Protein 1TKE (pdb70)

Foldseek 3Di:
DEWEAEPVGDIDDDPAWDFQLRVLVVVHPVSNVFFFWKAWQRRTGGRRDTDGYYTYMYGDGLVDPQNFQQLQQVLQLLLVVQVCVVAVVKAWADWHADVFHIKTWIDDPDPDDVVNQVSSQVSSLVLLVVFAFKDKDFAFLVVQLVVCVVSVRVNSNVCSVPPNDRRHTWMWIDSPPGIDTDPGDHGGISPSHNFKGKDDKDWAARVNDPVGDITIMIIMGGGD

InterPro domains:
  IPR002314 Aminoacyl-tRNA synthetase, class II (G/ P/ S/T) [PF00587] (318-528)
  IPR002320 Threonine-tRNA ligase, class IIa [MF_00184] (66-634)
  IPR002320 Threonine-tRNA ligase, class IIa [PR01047] (329-357)
  IPR002320 Threonine-tRNA ligase, class IIa [PR01047] (362-385)
  IPR002320 Threonine-tRNA ligase, class IIa [PR01047] (464-492)
  IPR002320 Threonine-tRNA ligase, class IIa [PR01047] (507-520)
  IPR002320 Threonine-tRNA ligase, class IIa [PR01047] (534-546)
  IPR002320 Threonine-tRNA ligase, class IIa [TIGR00418] (72-631)
  IPR004095 TGS [PF02824] (4-61)
  IPR004095 TGS [PS51880] (1-61)
  IPR004154 Anticodon-binding [PF03129] (541-630)
  IPR006195 Aminoacyl-tRNA synthetase, class II [PS50862] (243-534)
  IPR012675 Beta-grasp domain superfamily [G3DSA:3.10.20.30] (1-64)
  IPR012676 TGS-like [SSF81271] (3-61)
  IPR012947 Threonyl/alanyl tRNA synthetase, SAD [PF07973] (172-219)
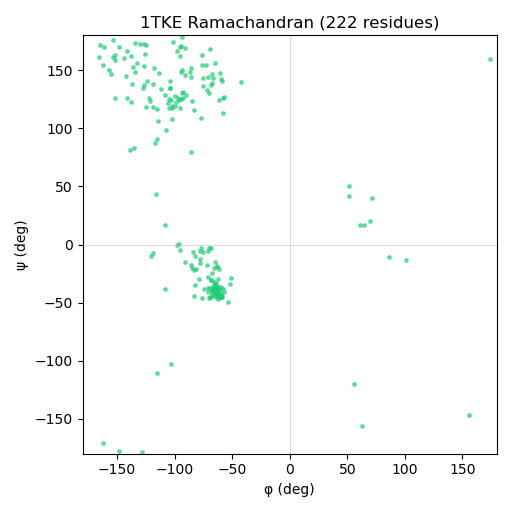  IPR012947 Threonyl/alanyl tRNA synthetase, SAD [SM00863] (170-219)
  IPR018163 Threonyl/alanyl tRNA synthetase, class II-like, putative editing domain superfamily [SSF55186] (63-241)
  IPR033728 Threonine-tRNA ligase catalytic core domain [cd00771] (242-539)
  IPR036621 Anticodon-binding domain superfamily [G3DSA:3.40.50.800] (532-642)
  IPR045864 Class II Aminoacyl-tRNA synthetase/Biotinyl protein ligase (BPL) and lipoyl protein ligase (LPL) [G3DSA:3.30.930.10] (223-531)

Secondary structure (DSSP, 8-state):
-PEEE-TTS-EEE-SS-B-HHHHHHHH-HHHHHH--EEEETTEEEETT--B-S-EEEEEE-TTSHHHHHHHHHHHHHHHHHHHHHHSTT-EE----EETTEEEEEEE-SS---HHHHHHHHHHHHHHHTT-PBPEEEE--HHHHHHHHHHTT-HHHHHHHHHHS-TT--PEEEEETTEEEEES----SBGGG---EEEEEEEEEEGGG-TTS-EEEEEEEEE--

CATH classification: 3.10.20.30 (+2 more: 3.30.980.10, 3.30.54.20)

Sequence (224 aa):
MPVITLPDGSQRHYDHAVSPMDVALDIGPGLAKACIAGRVNGELVDACDLIENDAQLSIITAKDEEGLEIIRHSCAHLLGHAIKQLWPHTKMAIGPVIDNGFYYDVDLDRTLTQEDVEALEKRMHELAEKNYDVIKKKVSWHEARETFANRGESYKVSILDENIAHDDKPGLYFHEEYVDMCRGPHVPNMRFCHHFKLMKTAGAYWRGDSNNKMLQRIYGTAWA

Solvent-accessible surface area: 10925 Å² total

B-factor: mean 12.72, std 8.71, range [2.72, 51.56]

Structure (mmCIF, N/CA/C/O backbone):
data_1TKE
#
_entry.id   1TKE
#
_cell.length_a   43.697
_cell.length_b   44.913
_cell.length_c   116.607
_cell.angle_alpha   90.00
_cell.angle_beta   90.00
_cell.angle_gamma   90.00
#
_symmetry.space_group_name_H-M   'P 21 21 21'
#
loop_
_entity.id
_entity.type
_entity.pdbx_description
1 polymer 'Threonyl-tRNA synthetase'
2 non-polymer SERINE
3 water water
#
loop_
_atom_site.group_PDB
_atom_site.id
_atom_site.type_symbol
_atom_site.label_atom_id
_atom_site.label_alt_id
_atom_site.label_comp_id
_atom_site.label_asym_id
_atom_site.label_entity_id
_atom_site.label_seq_id
_atom_site.pdbx_PDB_ins_code
_atom_site.Cartn_x
_atom_site.Cartn_y
_atom_site.Cartn_z
_atom_site.occupancy
_atom_site.B_iso_or_equiv
_atom_site.auth_seq_id
_atom_site.auth_comp_id
_atom_site.auth_asym_id
_atom_site.auth_atom_id
_atom_site.pdbx_PDB_model_num
ATOM 1 N N . MET A 1 1 ? 32.561 7.846 70.757 1.00 14.78 1 MET A N 1
ATOM 2 C CA . MET A 1 1 ? 32.148 6.835 71.777 1.00 12.69 1 MET A CA 1
ATOM 3 C C . MET A 1 1 ? 30.669 7.017 72.093 1.00 10.84 1 MET A C 1
ATOM 4 O O . MET A 1 1 ? 30.293 7.389 73.203 1.00 10.54 1 MET A O 1
ATOM 9 N N . PRO A 1 2 ? 29.803 6.718 71.116 1.00 9.74 2 PRO A N 1
ATOM 10 C CA . PRO A 1 2 ? 28.359 6.867 71.293 1.00 10.42 2 PRO A CA 1
ATOM 11 C C . PRO A 1 2 ? 27.659 5.946 72.281 1.00 9.58 2 PRO A C 1
ATOM 12 O O . PRO A 1 2 ? 27.961 4.752 72.376 1.00 9.61 2 PRO A O 1
ATOM 16 N N . VAL A 1 3 ? 26.731 6.532 73.027 1.00 8.84 3 VAL A N 1
ATOM 17 C CA . VAL A 1 3 ? 25.901 5.786 73.956 1.00 8.90 3 VAL A CA 1
ATOM 18 C C . VAL A 1 3 ? 24.573 5.648 73.216 1.00 8.50 3 VAL A C 1
ATOM 19 O O . VAL A 1 3 ? 23.928 6.648 72.885 1.00 9.32 3 VAL A O 1
ATOM 23 N N . ILE A 1 4 ? 24.190 4.406 72.937 1.00 9.05 4 ILE A N 1
ATOM 24 C CA . ILE A 1 4 ? 22.961 4.109 72.213 1.00 9.52 4 ILE A CA 1
ATOM 25 C C . ILE A 1 4 ? 21.879 3.631 73.169 1.00 9.40 4 ILE A C 1
ATOM 26 O O . ILE A 1 4 ? 22.077 2.671 73.914 1.00 9.68 4 ILE A O 1
ATOM 31 N N . THR A 1 5 ? 20.738 4.312 73.142 1.00 8.31 5 THR A N 1
ATOM 32 C CA . THR A 1 5 ? 19.616 3.963 73.998 1.00 9.13 5 THR A CA 1
ATOM 33 C C . THR A 1 5 ? 18.510 3.339 73.158 1.00 8.80 5 THR A C 1
ATOM 34 O O . THR A 1 5 ? 18.102 3.901 72.141 1.00 8.24 5 THR A O 1
ATOM 38 N N . LEU A 1 6 ? 18.035 2.176 73.589 1.00 8.11 6 LEU A N 1
ATOM 39 C CA . LEU A 1 6 ? 16.975 1.459 72.890 1.00 8.88 6 LEU A CA 1
ATOM 40 C C . LEU A 1 6 ? 15.611 1.790 73.491 1.00 9.35 6 LEU A C 1
ATOM 41 O O . LEU A 1 6 ? 15.524 2.291 74.611 1.00 9.08 6 LEU A O 1
ATOM 46 N N . PRO A 1 7 ? 14.526 1.506 72.758 1.00 10.19 7 PRO A N 1
ATOM 47 C CA . PRO A 1 7 ? 13.172 1.796 73.242 1.00 10.73 7 PRO A CA 1
ATOM 48 C C . PRO A 1 7 ? 12.831 1.254 74.624 1.00 11.74 7 PRO A C 1
ATOM 49 O O . PRO A 1 7 ? 12.087 1.892 75.374 1.00 11.78 7 PRO A O 1
ATOM 53 N N . ASP A 1 8 ? 13.377 0.090 74.964 1.00 10.96 8 ASP A N 1
ATOM 54 C CA . ASP A 1 8 ? 13.097 -0.525 76.259 1.00 12.37 8 ASP A CA 1
ATOM 55 C C . ASP A 1 8 ? 13.858 0.100 77.422 1.00 12.13 8 ASP A C 1
ATOM 56 O O . ASP A 1 8 ? 13.664 -0.294 78.574 1.00 14.15 8 ASP A O 1
ATOM 61 N N . GLY A 1 9 ? 14.719 1.069 77.128 1.00 10.95 9 GLY A N 1
ATOM 62 C CA . GLY A 1 9 ? 15.478 1.729 78.178 1.00 11.04 9 GLY A CA 1
ATOM 63 C C . GLY A 1 9 ? 16.910 1.252 78.329 1.00 11.01 9 GLY A C 1
ATOM 64 O O . GLY A 1 9 ? 17.706 1.891 79.018 1.00 11.98 9 GLY A O 1
ATOM 65 N N . SER A 1 10 ? 17.248 0.130 77.704 1.00 10.83 10 SER A N 1
ATOM 66 C CA . SER A 1 10 ? 18.607 -0.382 77.800 1.00 11.84 10 SER A CA 1
ATOM 67 C C . SER A 1 10 ? 19.557 0.572 77.085 1.00 12.50 10 SER A C 1
ATOM 68 O O . SER A 1 10 ? 19.193 1.213 76.091 1.00 11.78 10 SER A O 1
ATOM 71 N N . GLN A 1 11 ? 20.774 0.680 77.603 1.00 13.09 11 GLN A N 1
ATOM 72 C CA . GLN A 1 11 ? 21.770 1.558 77.018 1.00 13.62 11 GLN A CA 1
ATOM 73 C C . GLN A 1 11 ? 23.044 0.787 76.740 1.00 13.67 11 GLN A C 1
ATOM 74 O O . GLN A 1 11 ? 23.486 -0.020 77.558 1.00 14.63 11 GLN A O 1
ATOM 80 N N . ARG A 1 12 ? 23.625 1.036 75.572 1.00 11.11 12 ARG A N 1
ATOM 81 C CA . ARG A 1 12 ? 24.851 0.370 75.172 1.00 11.48 12 ARG A CA 1
ATOM 82 C C . ARG A 1 12 ? 25.925 1.409 74.901 1.00 10.10 12 ARG A C 1
ATOM 83 O O . ARG A 1 12 ? 25.739 2.321 74.088 1.00 9.88 12 ARG A O 1
ATOM 91 N N . HIS A 1 13 ? 27.044 1.280 75.608 1.00 11.01 13 HIS A N 1
ATOM 92 C CA . HIS A 1 13 ? 28.154 2.201 75.446 1.00 11.81 13 HIS A CA 1
ATOM 93 C C . HIS A 1 13 ? 29.169 1.623 74.476 1.00 12.35 13 HIS A C 1
ATOM 94 O O . HIS A 1 13 ? 29.662 0.509 74.661 1.00 13.77 13 HIS A O 1
ATOM 101 N N . TYR A 1 14 ? 29.466 2.380 73.429 1.00 10.77 14 TYR A N 1
ATOM 102 C CA . TYR A 1 14 ? 30.432 1.944 72.436 1.00 10.79 14 TYR A CA 1
ATOM 103 C C . TYR A 1 14 ? 31.599 2.912 72.404 1.00 12.29 14 TYR A C 1
ATOM 104 O O . TYR A 1 14 ? 31.447 4.087 72.737 1.00 12.80 14 TYR A O 1
ATOM 113 N N . ASP A 1 15 ? 32.773 2.425 72.025 1.00 13.73 15 ASP A N 1
ATOM 114 C CA . ASP A 1 15 ? 33.923 3.309 71.947 1.00 14.26 15 ASP A CA 1
ATOM 115 C C . ASP A 1 15 ? 34.299 3.553 70.494 1.00 15.38 15 ASP A C 1
ATOM 116 O O . ASP A 1 15 ? 35.390 4.021 70.184 1.00 16.64 15 ASP A O 1
ATOM 121 N N . HIS A 1 16 ? 33.358 3.240 69.608 1.00 14.33 16 HIS A N 1
ATOM 122 C CA . HIS A 1 16 ? 33.535 3.430 68.177 1.00 14.72 16 HIS A CA 1
ATOM 123 C C . HIS A 1 16 ? 32.155 3.624 67.556 1.00 12.78 16 HIS A C 1
ATOM 124 O O . HIS A 1 16 ? 31.146 3.276 68.164 1.00 12.10 16 HIS A O 1
ATOM 131 N N . ALA A 1 17 ? 32.111 4.186 66.355 1.00 13.37 17 ALA A N 1
ATOM 132 C CA . ALA A 1 17 ? 30.840 4.394 65.673 1.00 12.02 17 ALA A CA 1
ATOM 133 C C . ALA A 1 17 ? 30.247 3.031 65.336 1.00 11.97 17 ALA A C 1
ATOM 134 O O . ALA A 1 17 ? 30.969 2.093 65.001 1.00 13.42 17 ALA A O 1
ATOM 136 N N . VAL A 1 18 ? 28.927 2.922 65.438 1.00 9.94 18 VAL A N 1
ATOM 137 C CA . VAL A 1 18 ? 28.243 1.672 65.140 1.00 10.01 18 VAL A CA 1
ATOM 138 C C . VAL A 1 18 ? 26.999 1.929 64.302 1.00 8.26 18 VAL A C 1
ATOM 139 O O . VAL A 1 18 ? 26.398 3.001 64.365 1.00 9.17 18 VAL A O 1
ATOM 143 N N . SER A 1 19 ? 26.616 0.937 63.509 1.00 6.89 19 SER A N 1
ATOM 144 C CA . SER A 1 19 ? 25.430 1.061 62.668 1.00 5.73 19 SER A CA 1
ATOM 145 C C . SER A 1 19 ? 24.240 0.389 63.338 1.00 5.81 19 SER A C 1
ATOM 146 O O . SER A 1 19 ? 24.400 -0.345 64.316 1.00 5.47 19 SER A O 1
ATOM 149 N N . PRO A 1 20 ? 23.019 0.648 62.839 1.00 5.97 20 PRO A N 1
ATOM 150 C CA . PRO A 1 20 ? 21.862 -0.006 63.453 1.00 6.50 20 PRO A CA 1
ATOM 151 C C . PRO A 1 20 ? 22.041 -1.529 63.388 1.00 5.61 20 PRO A C 1
ATOM 152 O O . PRO A 1 20 ? 21.698 -2.240 64.329 1.00 6.05 20 PRO A O 1
ATOM 156 N N . MET A 1 21 ? 22.584 -2.023 62.277 1.00 5.10 21 MET A N 1
ATOM 157 C CA . MET A 1 21 ? 22.803 -3.460 62.127 1.00 5.60 21 MET A CA 1
ATOM 158 C C . MET A 1 21 ? 23.802 -3.977 63.160 1.00 6.10 21 MET A C 1
ATOM 159 O O . MET A 1 21 ? 23.625 -5.074 63.698 1.00 6.86 21 MET A O 1
ATOM 164 N N . ASP A 1 22 ? 24.858 -3.209 63.427 1.00 6.33 22 ASP A N 1
ATOM 165 C CA . ASP A 1 22 ? 25.847 -3.625 64.426 1.00 6.24 22 ASP A CA 1
ATOM 166 C C . ASP A 1 22 ? 25.169 -3.795 65.784 1.00 6.64 22 ASP A C 1
ATOM 167 O O . ASP A 1 22 ? 25.418 -4.770 66.499 1.00 6.32 22 ASP A O 1
ATOM 172 N N . VAL A 1 23 ? 24.326 -2.832 66.152 1.00 5.71 23 VAL A N 1
ATOM 173 C CA . VAL A 1 23 ? 23.643 -2.897 67.436 1.00 5.59 23 VAL A CA 1
ATOM 174 C C . VAL A 1 23 ? 22.636 -4.045 67.458 1.00 5.48 23 VAL A C 1
ATOM 175 O O . VAL A 1 23 ? 22.506 -4.741 68.467 1.00 6.13 23 VAL A O 1
ATOM 179 N N . ALA A 1 24 ? 21.928 -4.255 66.350 1.00 6.34 24 ALA A N 1
ATOM 180 C CA . ALA A 1 24 ? 20.952 -5.339 66.270 1.00 5.24 24 ALA A CA 1
ATOM 181 C C . ALA A 1 24 ? 21.647 -6.681 66.497 1.00 6.44 24 ALA A C 1
ATOM 182 O O . ALA A 1 24 ? 21.130 -7.544 67.202 1.00 6.82 24 ALA A O 1
ATOM 184 N N . LEU A 1 25 ? 22.826 -6.841 65.904 1.00 7.05 25 LEU A N 1
ATOM 185 C CA . LEU A 1 25 ? 23.605 -8.065 66.057 1.00 8.44 25 LEU A CA 1
ATOM 186 C C . LEU A 1 25 ? 24.007 -8.261 67.512 1.00 6.93 25 LEU A C 1
ATOM 187 O O . LEU A 1 25 ? 24.051 -9.388 68.005 1.00 8.17 25 LEU A O 1
ATOM 192 N N . ASP A 1 26 ? 24.296 -7.166 68.203 1.00 7.76 26 ASP A N 1
ATOM 193 C CA . ASP A 1 26 ? 24.689 -7.250 69.607 1.00 8.31 26 ASP A CA 1
ATOM 194 C C . ASP A 1 26 ? 23.524 -7.695 70.476 1.00 9.30 26 ASP A C 1
ATOM 195 O O . ASP A 1 26 ? 23.713 -8.337 71.507 1.00 11.82 26 ASP A O 1
ATOM 200 N N . ILE A 1 27 ? 22.314 -7.347 70.058 1.00 8.54 27 ILE A N 1
ATOM 201 C CA . ILE A 1 27 ? 21.122 -7.724 70.798 1.00 10.41 27 ILE A CA 1
ATOM 202 C C . ILE A 1 27 ? 20.796 -9.193 70.558 1.00 9.67 27 ILE A C 1
ATOM 203 O O . ILE A 1 27 ? 20.523 -9.933 71.503 1.00 11.30 27 ILE A O 1
ATOM 208 N N . GLY A 1 28 ? 20.839 -9.622 69.300 1.00 8.21 28 GLY A N 1
ATOM 209 C CA . GLY A 1 28 ? 20.560 -11.012 68.999 1.00 8.85 28 GLY A CA 1
ATOM 210 C C . GLY A 1 28 ? 20.511 -11.330 67.520 1.00 9.38 28 GLY A C 1
ATOM 211 O O . GLY A 1 28 ? 20.306 -10.439 66.692 1.00 8.62 28 GLY A O 1
ATOM 212 N N . PRO A 1 29 ? 20.682 -12.604 67.148 1.00 9.96 29 PRO A N 1
ATOM 213 C CA . PRO A 1 29 ? 20.654 -13.010 65.741 1.00 10.04 29 PRO A CA 1
ATOM 214 C C . PRO A 1 29 ? 19.299 -12.806 65.069 1.00 10.20 29 PRO A C 1
ATOM 215 O O . PRO A 1 29 ? 19.231 -12.465 63.886 1.00 10.70 29 PRO A O 1
ATOM 219 N N . GLY A 1 30 ? 18.227 -13.009 65.825 1.00 10.38 30 GLY A N 1
ATOM 220 C CA . GLY A 1 30 ? 16.898 -12.842 65.271 1.00 9.77 30 GLY A CA 1
ATOM 221 C C . GLY A 1 30 ? 16.613 -11.410 64.871 1.00 9.77 30 GLY A C 1
ATOM 222 O O . GLY A 1 30 ? 16.065 -11.154 63.799 1.00 11.10 30 GLY A O 1
ATOM 223 N N . LEU A 1 31 ? 16.987 -10.468 65.727 1.00 9.06 31 LEU A N 1
ATOM 224 C CA . LEU A 1 31 ? 16.742 -9.065 65.436 1.00 8.24 31 LEU A CA 1
ATOM 225 C C . LEU A 1 31 ? 17.579 -8.605 64.250 1.00 8.17 31 LEU A C 1
ATOM 226 O O . LEU A 1 31 ? 17.109 -7.838 63.413 1.00 8.56 31 LEU A O 1
ATOM 231 N N . ALA A 1 32 ? 18.816 -9.079 64.167 1.00 7.64 32 ALA A N 1
ATOM 232 C CA . ALA A 1 32 ? 19.687 -8.698 63.064 1.00 7.93 32 ALA A CA 1
ATOM 233 C C . ALA A 1 32 ? 19.125 -9.198 61.738 1.00 9.19 32 ALA A C 1
ATOM 234 O O . ALA A 1 32 ? 19.173 -8.494 60.731 1.00 9.42 32 ALA A O 1
ATOM 236 N N . LYS A 1 33 ? 18.585 -10.412 61.743 1.00 9.74 33 LYS A N 1
ATOM 237 C CA . LYS A 1 33 ? 18.019 -10.998 60.533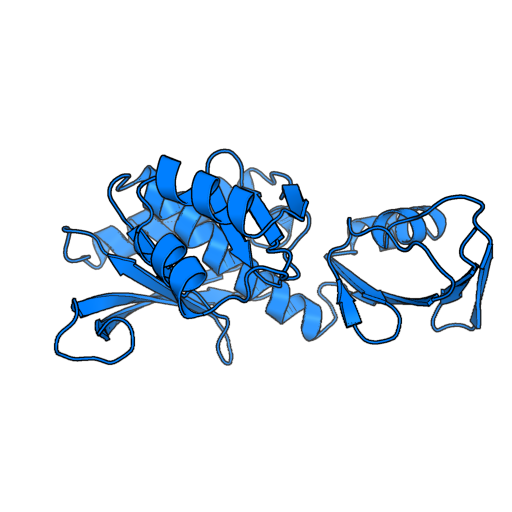 1.00 10.70 33 LYS A CA 1
ATOM 238 C C . LYS A 1 33 ? 16.752 -10.266 60.101 1.00 10.26 33 LYS A C 1
ATOM 239 O O . LYS A 1 33 ? 16.458 -10.172 58.907 1.00 11.75 33 LYS A O 1
ATOM 245 N N . ALA A 1 34 ? 16.019 -9.728 61.069 1.00 9.02 34 ALA A N 1
ATOM 246 C CA . ALA A 1 34 ? 14.779 -9.012 60.784 1.00 9.63 34 ALA A CA 1
ATOM 247 C C . ALA A 1 34 ? 15.005 -7.547 60.422 1.00 8.79 34 ALA A C 1
ATOM 248 O O . ALA A 1 34 ? 14.146 -6.912 59.813 1.00 9.55 34 ALA A O 1
ATOM 250 N N . CYS A 1 35 ? 16.163 -7.017 60.796 1.00 8.44 35 CYS A N 1
ATOM 251 C CA . CYS A 1 35 ? 16.485 -5.617 60.557 1.00 7.38 35 CYS A CA 1
ATOM 252 C C . CYS A 1 35 ? 16.523 -5.168 59.098 1.00 6.90 35 CYS A C 1
ATOM 253 O O . CYS A 1 35 ? 17.246 -5.731 58.278 1.00 8.98 35 CYS A O 1
ATOM 256 N N . ILE A 1 36 ? 15.727 -4.146 58.795 1.00 6.87 36 ILE A N 1
ATOM 257 C CA . ILE A 1 36 ? 15.675 -3.564 57.456 1.00 7.15 36 ILE A CA 1
ATOM 258 C C . ILE A 1 36 ? 16.340 -2.188 57.481 1.00 7.06 36 ILE A C 1
ATOM 259 O O . ILE A 1 36 ? 17.054 -1.816 56.552 1.00 7.33 36 ILE A O 1
ATOM 264 N N . ALA A 1 37 ? 16.123 -1.445 58.560 1.00 6.52 37 ALA A N 1
ATOM 265 C CA . ALA A 1 37 ? 16.689 -0.106 58.688 1.00 6.14 37 ALA A CA 1
ATOM 266 C C . ALA A 1 37 ? 16.657 0.312 60.147 1.00 7.12 37 ALA A C 1
ATOM 267 O O . ALA A 1 37 ? 16.376 -0.497 61.031 1.00 7.01 37 ALA A O 1
ATOM 269 N N . GLY A 1 38 ? 16.954 1.579 60.402 1.00 6.45 38 GLY A N 1
ATOM 270 C CA . GLY A 1 38 ? 16.913 2.061 61.766 1.00 6.75 38 GLY A CA 1
ATOM 271 C C . GLY A 1 38 ? 16.363 3.467 61.839 1.00 6.96 38 GLY A C 1
ATOM 272 O O . GLY A 1 38 ? 16.184 4.127 60.820 1.00 7.79 38 GLY A O 1
ATOM 273 N N . ARG A 1 39 ? 16.027 3.902 63.046 1.00 7.33 39 ARG A N 1
ATOM 274 C CA . ARG A 1 39 ? 15.583 5.271 63.254 1.00 6.97 39 ARG A CA 1
ATOM 275 C C . ARG A 1 39 ? 16.537 5.764 64.331 1.00 7.38 39 ARG A C 1
ATOM 276 O O . ARG A 1 39 ? 16.599 5.207 65.433 1.00 6.99 39 ARG A O 1
ATOM 284 N N . VAL A 1 40 ? 17.306 6.786 63.982 1.00 6.93 40 VAL A N 1
ATOM 285 C CA . VAL A 1 40 ? 18.315 7.358 64.867 1.00 7.95 40 VAL A CA 1
ATOM 286 C C . VAL A 1 40 ? 17.944 8.787 65.217 1.00 9.51 40 VAL A C 1
ATOM 287 O O . VAL A 1 40 ? 17.891 9.652 64.349 1.00 9.64 40 VAL A O 1
ATOM 291 N N . ASN A 1 41 ? 17.692 9.024 66.501 1.00 9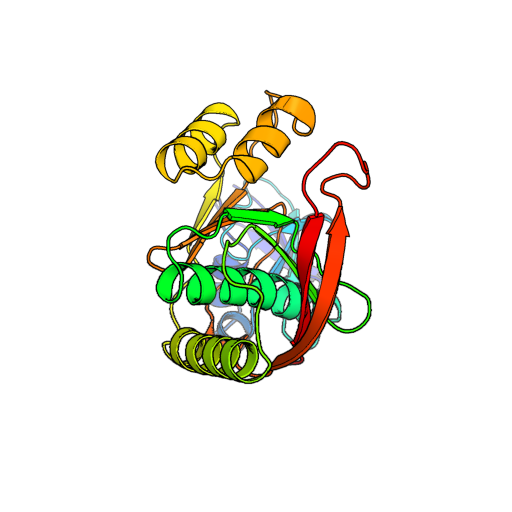.96 41 ASN A N 1
ATOM 292 C CA . ASN A 1 41 ? 17.287 10.341 66.967 1.00 10.79 41 ASN A CA 1
ATOM 293 C C . ASN A 1 41 ? 16.115 10.845 66.129 1.00 11.58 41 ASN A C 1
ATOM 294 O O . ASN A 1 41 ? 16.064 12.011 65.737 1.00 12.65 41 ASN A O 1
ATOM 299 N N . GLY A 1 42 ? 15.183 9.935 65.854 1.00 9.74 42 GLY A N 1
ATOM 300 C CA . GLY A 1 42 ? 13.987 10.265 65.097 1.00 10.08 42 GLY A CA 1
ATOM 301 C C . GLY A 1 42 ? 14.065 10.200 63.581 1.00 10.95 42 GLY A C 1
ATOM 302 O O . GLY A 1 42 ? 13.036 10.275 62.911 1.00 12.08 42 GLY A O 1
ATOM 303 N N . GLU A 1 43 ? 15.267 10.055 63.035 1.00 9.90 43 GLU A N 1
ATOM 304 C CA . GLU A 1 43 ? 15.435 10.020 61.584 1.00 10.61 43 GLU A CA 1
ATOM 305 C C . GLU A 1 43 ? 15.686 8.625 61.020 1.00 9.03 43 GLU A C 1
ATOM 306 O O . GLU A 1 43 ? 16.487 7.859 61.556 1.00 8.44 43 GLU A O 1
ATOM 312 N N . LEU A 1 44 ? 15.000 8.294 59.932 1.00 7.95 44 LEU A N 1
ATOM 313 C CA . LEU A 1 44 ? 15.187 6.995 59.308 1.00 7.71 44 LEU A CA 1
ATOM 314 C C . LEU A 1 44 ? 16.538 6.958 58.614 1.00 8.37 44 LEU A C 1
ATOM 315 O O . LEU A 1 44 ? 16.905 7.886 57.887 1.00 10.01 44 LEU A O 1
ATOM 320 N N . VAL A 1 45 ? 17.279 5.881 58.842 1.00 7.31 45 VAL A N 1
ATOM 321 C CA . VAL A 1 45 ? 18.591 5.704 58.243 1.00 7.41 45 VAL A CA 1
ATOM 322 C C . VAL A 1 45 ? 18.741 4.264 57.767 1.00 6.23 45 VAL A C 1
ATOM 323 O O . VAL A 1 45 ? 17.977 3.380 58.172 1.00 6.95 45 VAL A O 1
ATOM 327 N N . ASP A 1 46 ? 19.708 4.024 56.891 1.00 5.80 46 ASP A N 1
ATOM 328 C CA . ASP A 1 46 ? 19.940 2.664 56.439 1.00 6.16 46 ASP A CA 1
ATOM 329 C C . ASP A 1 46 ? 20.584 1.879 57.567 1.00 6.42 46 ASP A C 1
ATOM 330 O O . ASP A 1 46 ? 21.230 2.450 58.450 1.00 6.47 46 ASP A O 1
ATOM 335 N N . ALA A 1 47 ? 20.398 0.567 57.538 1.00 5.72 47 ALA A N 1
ATOM 336 C CA . ALA A 1 47 ? 20.947 -0.301 58.573 1.00 5.36 47 ALA A CA 1
ATOM 337 C C . ALA A 1 47 ? 22.465 -0.249 58.652 1.00 6.42 47 ALA A C 1
ATOM 338 O O . ALA A 1 47 ? 23.042 -0.588 59.685 1.00 6.23 47 ALA A O 1
ATOM 340 N N . CYS A 1 48 ? 23.111 0.185 57.575 1.00 6.70 48 CYS A N 1
ATOM 341 C CA . CYS A 1 48 ? 24.568 0.263 57.531 1.00 8.36 48 CYS A CA 1
ATOM 342 C C . CYS A 1 48 ? 25.125 1.640 57.879 1.00 8.05 48 CYS A C 1
ATOM 343 O O . CYS A 1 48 ? 26.340 1.807 57.960 1.00 9.43 48 CYS A O 1
ATOM 346 N N . ASP A 1 49 ? 24.251 2.621 58.084 1.00 7.55 49 ASP A N 1
ATOM 347 C CA . ASP A 1 49 ? 24.712 3.976 58.397 1.00 8.26 49 ASP A CA 1
ATOM 348 C C . ASP A 1 49 ? 25.331 4.062 59.787 1.00 8.15 49 ASP A C 1
ATOM 349 O O . ASP A 1 49 ? 24.741 3.616 60.768 1.00 10.04 49 ASP A O 1
ATOM 354 N N . LEU A 1 50 ? 26.523 4.644 59.870 1.00 9.22 50 LEU A N 1
ATOM 355 C CA . LEU A 1 50 ? 27.212 4.765 61.150 1.00 9.21 50 LEU A CA 1
ATOM 356 C C . LEU A 1 50 ? 26.635 5.840 62.062 1.00 10.39 50 LEU A C 1
ATOM 357 O O . LEU A 1 50 ? 26.303 6.946 61.621 1.00 12.55 50 LEU A O 1
ATOM 362 N N . ILE A 1 51 ? 26.506 5.488 63.338 1.00 10.45 51 ILE A N 1
ATOM 363 C CA . ILE A 1 51 ? 26.007 6.390 64.369 1.00 10.61 51 ILE A CA 1
ATOM 364 C C . ILE A 1 51 ? 27.261 6.849 65.110 1.00 10.25 51 ILE A C 1
ATOM 365 O O . ILE A 1 51 ? 27.875 6.074 65.841 1.00 11.60 51 ILE A O 1
ATOM 370 N N . GLU A 1 52 ? 27.640 8.108 64.907 1.00 13.63 52 GLU A N 1
ATOM 371 C CA . GLU A 1 52 ? 28.849 8.665 65.508 1.00 15.37 52 GLU A CA 1
ATOM 372 C C . GLU A 1 52 ? 28.712 9.142 66.950 1.00 14.43 52 GLU A C 1
ATOM 373 O O . GLU A 1 52 ? 29.654 9.025 67.733 1.00 16.69 52 GLU A O 1
ATOM 379 N N . ASN A 1 53 ? 27.546 9.680 67.297 1.00 12.70 53 ASN A N 1
ATOM 380 C CA . ASN A 1 53 ? 27.323 10.216 68.637 1.00 12.37 53 ASN A CA 1
ATOM 381 C C . ASN A 1 53 ? 26.116 9.633 69.359 1.00 10.62 53 ASN A C 1
ATOM 382 O O . ASN A 1 53 ? 25.336 8.888 68.769 1.00 10.72 53 ASN A O 1
ATOM 387 N N . ASP A 1 54 ? 25.972 9.971 70.640 1.00 10.22 54 ASP A N 1
ATOM 388 C CA . ASP A 1 54 ? 24.857 9.490 71.452 1.00 10.86 54 ASP A CA 1
ATOM 389 C C . ASP A 1 54 ? 23.569 9.541 70.649 1.00 9.75 54 ASP A C 1
ATOM 390 O O . ASP A 1 54 ? 23.324 10.504 69.920 1.00 11.47 54 ASP A O 1
ATOM 395 N N . ALA A 1 55 ? 22.734 8.517 70.790 1.00 9.48 55 ALA A N 1
ATOM 396 C CA . ALA A 1 55 ? 21.484 8.496 70.044 1.00 9.60 55 ALA A CA 1
ATOM 397 C C . ALA A 1 55 ? 20.451 7.528 70.579 1.00 9.34 55 ALA A C 1
ATOM 398 O O . ALA A 1 55 ? 20.778 6.539 71.232 1.00 9.48 55 ALA A O 1
ATOM 400 N N . GLN A 1 56 ? 19.192 7.843 70.294 1.00 10.08 56 GLN A N 1
ATOM 401 C CA . GLN A 1 56 ? 18.075 6.979 70.633 1.00 8.93 56 GLN A CA 1
ATOM 402 C C . GLN A 1 56 ? 17.949 6.180 69.341 1.00 8.66 56 GLN A C 1
ATOM 403 O O . GLN A 1 56 ? 17.852 6.764 68.259 1.00 9.75 56 GLN A O 1
ATOM 409 N N . LEU A 1 57 ? 17.970 4.857 69.446 1.00 6.85 57 LEU A N 1
ATOM 410 C CA . LEU A 1 57 ? 17.875 4.001 68.268 1.00 7.44 57 LEU A CA 1
ATOM 411 C C . LEU A 1 57 ? 16.729 3.011 68.347 1.00 7.38 57 LEU A C 1
ATOM 412 O O . LEU A 1 57 ? 16.437 2.474 69.410 1.00 9.03 57 LEU A O 1
ATOM 417 N N . SER A 1 58 ? 16.055 2.800 67.219 1.00 8.11 58 SER A N 1
ATOM 418 C CA . SER A 1 58 ? 15.023 1.774 67.150 1.00 8.28 58 SER A CA 1
ATOM 419 C C . SER A 1 58 ? 15.294 1.042 65.843 1.00 8.11 58 SER A C 1
ATOM 420 O O . SER A 1 58 ? 15.829 1.624 64.891 1.00 7.43 58 SER A O 1
ATOM 423 N N . ILE A 1 59 ? 14.980 -0.247 65.822 1.00 7.44 59 ILE A N 1
ATOM 424 C CA . ILE A 1 59 ? 15.203 -1.079 64.648 1.00 7.97 59 ILE A CA 1
ATOM 425 C C . ILE A 1 59 ? 13.921 -1.252 63.850 1.00 7.68 59 ILE A C 1
ATOM 426 O O . ILE A 1 59 ? 12.887 -1.640 64.399 1.00 9.47 59 ILE A O 1
ATOM 431 N N . ILE A 1 60 ? 13.993 -0.958 62.553 1.00 7.06 60 ILE A N 1
ATOM 432 C CA . ILE A 1 60 ? 12.846 -1.082 61.657 1.00 7.18 60 ILE A CA 1
ATOM 433 C C . ILE A 1 60 ? 12.861 -2.467 61.003 1.00 6.94 60 ILE A C 1
ATOM 434 O O . ILE A 1 60 ? 13.894 -2.904 60.499 1.00 6.90 60 ILE A O 1
ATOM 439 N N . THR A 1 61 ? 11.725 -3.155 61.032 1.00 7.25 61 THR A N 1
ATOM 440 C CA . THR A 1 61 ? 11.618 -4.484 60.426 1.00 7.69 61 THR A CA 1
ATOM 441 C C . THR A 1 61 ? 10.414 -4.507 59.492 1.00 8.38 61 THR A C 1
ATOM 442 O O . THR A 1 61 ? 9.732 -3.502 59.333 1.00 8.48 61 THR A O 1
ATOM 446 N N . ALA A 1 62 ? 10.151 -5.655 58.878 1.00 8.74 62 ALA A N 1
ATOM 447 C CA . ALA A 1 62 ? 9.018 -5.783 57.969 1.00 11.67 62 ALA A CA 1
ATOM 448 C C . ALA A 1 62 ? 7.680 -5.603 58.688 1.00 13.23 62 ALA A C 1
ATOM 449 O O . ALA A 1 62 ? 6.651 -5.403 58.044 1.00 15.76 62 ALA A O 1
ATOM 451 N N . LYS A 1 63 ? 7.696 -5.673 60.017 1.00 14.85 63 LYS A N 1
ATOM 452 C CA . LYS A 1 63 ? 6.478 -5.512 60.811 1.00 16.58 63 LYS A CA 1
ATOM 453 C C . LYS A 1 63 ? 6.091 -4.039 60.934 1.00 16.09 63 LYS A C 1
ATOM 454 O O . LYS A 1 63 ? 4.967 -3.713 61.316 1.00 17.04 63 LYS A O 1
ATOM 460 N N . ASP A 1 64 ? 7.033 -3.157 60.617 1.00 14.06 64 ASP A N 1
ATOM 461 C CA . ASP A 1 64 ? 6.811 -1.718 60.697 1.00 13.50 64 ASP A CA 1
ATOM 462 C C . ASP A 1 64 ? 6.285 -1.131 59.390 1.00 13.31 64 ASP A C 1
ATOM 463 O O . ASP A 1 64 ? 6.642 -1.592 58.305 1.00 12.61 64 ASP A O 1
ATOM 468 N N . GLU A 1 65 ? 5.439 -0.111 59.495 1.00 12.66 65 GLU A N 1
ATOM 469 C CA . GLU A 1 65 ? 4.899 0.552 58.315 1.00 13.10 65 GLU A CA 1
ATOM 470 C C . GLU A 1 65 ? 6.069 1.114 57.512 1.00 10.67 65 GLU A C 1
ATOM 471 O O . GLU A 1 65 ? 6.054 1.107 56.280 1.00 9.76 65 GLU A O 1
ATOM 477 N N . GLU A 1 66 ? 7.090 1.593 58.216 1.00 9.50 66 GLU A N 1
ATOM 478 C CA . GLU A 1 66 ? 8.265 2.145 57.552 1.00 9.36 66 GLU A CA 1
ATOM 479 C C . GLU A 1 66 ? 8.996 1.064 56.769 1.00 9.20 66 GLU A C 1
ATOM 480 O O . GLU A 1 66 ? 9.582 1.339 55.719 1.00 8.88 66 GLU A O 1
ATOM 486 N N . GLY A 1 67 ? 8.972 -0.161 57.290 1.00 7.90 67 GLY A N 1
ATOM 487 C CA . GLY A 1 67 ? 9.630 -1.267 56.617 1.00 7.18 67 GLY A CA 1
ATOM 488 C C . GLY A 1 67 ? 8.948 -1.585 55.300 1.00 7.60 67 GLY A C 1
ATOM 489 O O . GLY A 1 67 ? 9.611 -1.879 54.302 1.00 7.54 67 GLY A O 1
ATOM 490 N N . LEU A 1 68 ? 7.621 -1.520 55.291 1.00 8.09 68 LEU A N 1
ATOM 491 C CA . LEU A 1 68 ? 6.863 -1.799 54.078 1.00 7.83 68 LEU A CA 1
ATOM 492 C C . LEU A 1 68 ? 7.180 -0.752 53.018 1.00 7.89 68 LEU A C 1
ATOM 493 O O . LEU A 1 68 ? 7.339 -1.079 51.839 1.00 7.42 68 LEU A O 1
ATOM 498 N N . GLU A 1 69 ? 7.288 0.506 53.434 1.00 7.43 69 GLU A N 1
ATOM 499 C CA . GLU A 1 69 ? 7.607 1.572 52.489 1.00 7.11 69 GLU A CA 1
ATOM 500 C C . GLU A 1 69 ? 8.996 1.373 51.891 1.00 5.80 69 GLU A C 1
ATOM 501 O O . GLU A 1 69 ? 9.203 1.573 50.695 1.00 6.26 69 GLU A O 1
ATOM 507 N N . ILE A 1 70 ? 9.950 0.987 52.733 1.00 5.59 70 ILE A N 1
ATOM 508 C CA . ILE A 1 70 ? 11.315 0.743 52.287 1.00 4.95 70 ILE A CA 1
ATOM 509 C C . ILE A 1 70 ? 11.364 -0.428 51.296 1.00 5.00 70 ILE A C 1
ATOM 510 O O . ILE A 1 70 ? 12.071 -0.363 50.292 1.00 5.24 70 ILE A O 1
ATOM 515 N N . ILE A 1 71 ? 10.613 -1.490 51.569 1.00 5.30 71 ILE A N 1
ATOM 516 C CA . ILE A 1 71 ? 10.560 -2.636 50.660 1.00 4.91 71 ILE A CA 1
ATOM 517 C C . ILE A 1 71 ? 10.022 -2.175 49.299 1.00 5.70 71 ILE A C 1
ATOM 518 O O . ILE A 1 71 ? 10.565 -2.529 48.248 1.00 5.11 71 ILE A O 1
ATOM 523 N N . ARG A 1 72 ? 8.961 -1.373 49.312 1.00 5.75 72 ARG A N 1
ATOM 524 C CA . ARG A 1 72 ? 8.393 -0.868 48.069 1.00 6.08 72 ARG A CA 1
ATOM 525 C C . ARG A 1 72 ? 9.397 -0.001 47.318 1.00 5.90 72 ARG A C 1
ATOM 526 O O . ARG A 1 72 ? 9.530 -0.096 46.098 1.00 6.19 72 ARG A O 1
ATOM 534 N N . HIS A 1 73 ? 10.122 0.838 48.050 1.00 6.03 73 HIS A N 1
ATOM 535 C CA . HIS A 1 73 ? 11.104 1.700 47.416 1.00 4.95 73 HIS A CA 1
ATOM 536 C C . HIS A 1 73 ? 12.223 0.879 46.776 1.00 5.57 73 HIS A C 1
ATOM 537 O O . HIS A 1 73 ? 12.669 1.181 45.662 1.00 5.36 73 HIS A O 1
ATOM 544 N N . SER A 1 74 ? 12.686 -0.158 47.468 1.00 5.68 74 SER A N 1
ATOM 545 C CA . SER A 1 74 ? 13.742 -0.984 46.906 1.00 4.75 74 SER A CA 1
ATOM 546 C C . SER A 1 74 ? 13.253 -1.767 45.694 1.00 4.83 74 SER A C 1
ATOM 547 O O . SER A 1 74 ? 14.050 -2.141 44.837 1.00 4.72 74 SER A O 1
ATOM 550 N N . CYS A 1 75 ? 11.945 -2.008 45.615 1.00 5.27 75 CYS A N 1
ATOM 551 C CA . CYS A 1 75 ? 11.401 -2.697 44.450 1.00 5.61 75 CYS A CA 1
ATOM 552 C C . CYS A 1 75 ? 11.473 -1.758 43.244 1.00 4.80 75 CYS A C 1
ATOM 553 O O . CYS A 1 75 ? 11.564 -2.219 42.105 1.00 4.72 75 CYS A O 1
ATOM 556 N N . ALA A 1 76 ? 11.430 -0.444 43.477 1.00 4.61 76 ALA A N 1
ATOM 557 C CA . ALA A 1 76 ? 11.579 0.501 42.371 1.00 4.13 76 ALA A CA 1
ATOM 558 C C . ALA A 1 76 ? 13.025 0.373 41.873 1.00 2.72 76 ALA A C 1
ATOM 559 O O . ALA A 1 76 ? 13.274 0.345 40.665 1.00 3.74 76 ALA A O 1
ATOM 561 N N . HIS A 1 77 ? 13.983 0.273 42.797 1.00 3.49 77 HIS A N 1
ATOM 562 C CA . HIS A 1 77 ? 15.378 0.099 42.396 1.00 4.01 77 HIS A CA 1
ATOM 563 C C . HIS A 1 77 ? 15.528 -1.222 41.643 1.00 3.55 77 HIS A C 1
ATOM 564 O O . HIS A 1 77 ? 16.268 -1.301 40.662 1.00 4.46 77 HIS A O 1
ATOM 571 N N . LEU A 1 78 ? 14.818 -2.255 42.093 1.00 4.47 78 LEU A N 1
ATOM 572 C CA . LEU A 1 78 ? 14.867 -3.557 41.434 1.00 3.54 78 LEU A CA 1
ATOM 573 C C . LEU A 1 78 ? 14.375 -3.438 39.994 1.00 4.20 78 LEU A C 1
ATOM 574 O O . LEU A 1 78 ? 14.911 -4.083 39.093 1.00 4.19 78 LEU A O 1
ATOM 579 N N . LEU A 1 79 ? 13.348 -2.618 39.777 1.00 4.07 79 LEU A N 1
ATOM 580 C CA . LEU A 1 79 ? 12.828 -2.413 38.427 1.00 3.05 79 LEU A CA 1
ATOM 581 C C . LEU A 1 79 ? 13.941 -1.816 37.562 1.00 3.31 79 LEU A C 1
ATOM 582 O O . LEU A 1 79 ? 14.131 -2.222 36.415 1.00 4.46 79 LEU A O 1
ATOM 587 N N . GLY A 1 80 ? 14.678 -0.855 38.118 1.00 3.41 80 GLY A N 1
ATOM 588 C CA . GLY A 1 80 ? 15.772 -0.252 37.379 1.00 3.40 80 GLY A CA 1
ATOM 589 C C . GLY A 1 80 ? 16.844 -1.272 37.046 1.00 3.09 80 GLY A C 1
ATOM 590 O O . GLY A 1 80 ? 17.321 -1.342 35.916 1.00 4.57 80 GLY A O 1
ATOM 591 N N . HIS A 1 81 ? 17.220 -2.061 38.044 1.00 3.10 81 HIS A N 1
ATOM 592 C CA . HIS A 1 81 ? 18.236 -3.101 37.888 1.00 3.98 81 HIS A CA 1
ATOM 593 C C . HIS A 1 81 ? 17.845 -4.008 36.714 1.00 3.59 81 HIS A C 1
ATOM 594 O O . HIS A 1 81 ? 18.648 -4.265 35.812 1.00 5.10 81 HIS A O 1
ATOM 601 N N . ALA A 1 82 ? 16.598 -4.467 36.709 1.00 3.70 82 ALA A N 1
ATOM 602 C CA . ALA A 1 82 ? 16.115 -5.341 35.650 1.00 3.54 82 ALA A CA 1
ATOM 603 C C . ALA A 1 82 ? 15.955 -4.668 34.294 1.00 4.26 82 ALA A C 1
ATOM 604 O O . ALA A 1 82 ? 16.365 -5.220 33.272 1.00 4.50 82 ALA A O 1
ATOM 606 N N . ILE A 1 83 ? 15.355 -3.481 34.261 1.00 3.68 83 ILE A N 1
ATOM 607 C CA . ILE A 1 83 ? 15.138 -2.832 32.976 1.00 4.26 83 ILE A CA 1
ATOM 608 C C . ILE A 1 83 ? 16.447 -2.447 32.293 1.00 4.54 83 ILE A C 1
ATOM 609 O O . ILE A 1 83 ? 16.531 -2.483 31.066 1.00 4.66 83 ILE A O 1
ATOM 614 N N . LYS A 1 84 ? 17.475 -2.116 33.073 1.00 4.39 84 LYS A N 1
ATOM 615 C CA . LYS A 1 84 ? 18.769 -1.759 32.498 1.00 5.06 84 LYS A CA 1
ATOM 616 C C . LYS A 1 84 ? 19.472 -2.993 31.926 1.00 5.13 84 LYS A C 1
ATOM 617 O O . LYS A 1 84 ? 20.405 -2.860 31.128 1.00 6.18 84 LYS A O 1
ATOM 623 N N . GLN A 1 85 ? 19.042 -4.188 32.330 1.00 5.13 85 GLN A N 1
ATOM 624 C CA . GLN A 1 85 ? 19.622 -5.408 31.763 1.00 5.33 85 GLN A CA 1
ATOM 625 C C . GLN A 1 85 ? 18.916 -5.715 30.443 1.00 5.76 85 GLN A C 1
ATOM 626 O O . GLN A 1 85 ? 19.566 -6.036 29.446 1.00 7.91 85 GLN A O 1
ATOM 632 N N . LEU A 1 86 ? 17.589 -5.600 30.434 1.00 5.24 86 LEU A N 1
ATOM 633 C CA . LEU A 1 86 ? 16.799 -5.897 29.240 1.00 4.89 86 LEU A CA 1
ATOM 634 C C . LEU A 1 86 ? 16.953 -4.876 28.120 1.00 5.41 86 LEU A C 1
ATOM 635 O O . LEU A 1 86 ? 17.025 -5.251 26.945 1.00 5.87 86 LEU A O 1
ATOM 640 N N . TRP A 1 87 ? 16.998 -3.594 28.484 1.00 4.98 87 TRP A N 1
ATOM 641 C CA . TRP A 1 87 ? 17.167 -2.494 27.529 1.00 5.11 87 TRP A CA 1
ATOM 642 C C . TRP A 1 87 ? 18.196 -1.547 28.143 1.00 5.10 87 TRP A C 1
ATOM 643 O O . TRP A 1 87 ? 17.843 -0.546 28.762 1.00 5.09 87 TRP A O 1
ATOM 654 N N . PRO A 1 88 ? 19.489 -1.854 27.974 1.00 4.70 88 PRO A N 1
ATOM 655 C CA . PRO A 1 88 ? 20.563 -1.027 28.528 1.00 5.59 88 PRO A CA 1
ATOM 656 C C . PRO A 1 88 ? 20.510 0.466 28.223 1.00 6.06 88 PRO A C 1
ATOM 657 O O . PRO A 1 88 ? 20.975 1.275 29.033 1.00 6.68 88 PRO A O 1
ATOM 661 N N . HIS A 1 89 ? 19.935 0.846 27.087 1.00 6.21 89 HIS A N 1
ATOM 662 C CA . HIS A 1 89 ? 19.887 2.261 26.729 1.00 6.22 89 HIS A CA 1
ATOM 663 C C . HIS A 1 89 ? 18.819 3.045 27.478 1.00 5.83 89 HIS A C 1
ATOM 664 O O . HIS A 1 89 ? 18.732 4.267 27.349 1.00 7.00 89 HIS A O 1
ATOM 677 N N . THR A 1 90 ? 18.006 2.347 28.261 1.00 5.38 90 THR A N 1
ATOM 678 C CA . THR A 1 90 ? 16.962 3.006 29.046 1.00 4.50 90 THR A CA 1
ATOM 679 C C . THR A 1 90 ? 17.581 4.035 29.984 1.00 4.71 90 THR A C 1
ATOM 680 O O . THR A 1 90 ? 18.652 3.801 30.543 1.00 6.34 90 THR A O 1
ATOM 684 N N . LYS A 1 91 ? 16.919 5.176 30.140 1.00 4.85 91 LYS A N 1
ATOM 685 C CA . LYS A 1 91 ? 17.383 6.184 31.089 1.00 4.73 91 LYS A CA 1
ATOM 686 C C . LYS A 1 91 ? 16.345 6.238 32.207 1.00 4.43 91 LYS A C 1
ATOM 687 O O . LYS A 1 91 ? 15.137 6.259 31.951 1.00 5.10 91 LYS A O 1
ATOM 693 N N . MET A 1 92 ? 16.823 6.243 33.444 1.00 4.18 92 MET A N 1
ATOM 694 C CA . MET A 1 92 ? 15.965 6.249 34.623 1.00 4.46 92 MET A CA 1
ATOM 695 C C . MET A 1 92 ? 15.698 7.664 35.120 1.00 4.69 92 MET A C 1
ATOM 696 O O . MET A 1 92 ? 16.629 8.447 35.304 1.00 5.77 92 MET A O 1
ATOM 701 N N . ALA A 1 93 ? 14.431 7.987 35.357 1.00 5.90 93 ALA A N 1
ATOM 702 C CA . ALA A 1 93 ? 14.086 9.314 35.848 1.00 5.37 93 ALA A CA 1
ATOM 703 C C . ALA A 1 93 ? 13.771 9.263 37.349 1.00 6.29 93 ALA A C 1
ATOM 704 O O . ALA A 1 93 ? 14.688 9.176 38.156 1.00 8.88 93 ALA A O 1
ATOM 706 N N . ILE A 1 94 ? 12.496 9.297 37.726 1.00 6.93 94 ILE A N 1
ATOM 707 C CA . ILE A 1 94 ? 12.119 9.260 39.140 1.00 8.05 94 ILE A CA 1
ATOM 708 C C . ILE A 1 94 ? 11.271 8.016 39.425 1.00 6.77 94 ILE A C 1
ATOM 709 O O . ILE A 1 94 ? 10.407 7.662 38.625 1.00 6.94 94 ILE A O 1
ATOM 714 N N . GLY A 1 95 ? 11.527 7.357 40.556 1.00 5.81 95 GLY A N 1
ATOM 715 C CA . GLY A 1 95 ? 10.780 6.156 40.918 1.00 6.14 95 GLY A CA 1
ATOM 716 C C . GLY A 1 95 ? 10.454 6.154 42.404 1.00 6.22 95 GLY A C 1
ATOM 717 O O . GLY A 1 95 ? 11.119 5.498 43.203 1.00 6.85 95 GLY A O 1
ATOM 718 N N . PRO A 1 96 ? 9.399 6.870 42.804 1.00 5.24 96 PRO A N 1
ATOM 719 C CA . PRO A 1 96 ? 8.994 6.959 44.203 1.00 5.87 96 PRO A CA 1
ATOM 720 C C . PRO A 1 96 ? 7.997 5.918 44.663 1.00 6.39 96 PRO A C 1
ATOM 721 O O . PRO A 1 96 ? 7.425 5.179 43.861 1.00 6.29 96 PRO A O 1
ATOM 725 N N . VAL A 1 97 ? 7.804 5.865 45.975 1.00 7.71 97 VAL A N 1
ATOM 726 C CA . VAL A 1 97 ? 6.818 4.974 46.562 1.00 9.07 97 VAL A CA 1
ATOM 727 C C . VAL A 1 97 ? 5.510 5.757 46.512 1.00 11.27 97 VAL A C 1
ATOM 728 O O . VAL A 1 97 ? 5.506 6.983 46.648 1.00 14.04 97 VAL A O 1
ATOM 732 N N . ILE A 1 98 ? 4.408 5.062 46.280 1.00 11.66 98 ILE A N 1
ATOM 733 C CA . ILE A 1 98 ? 3.112 5.726 46.268 1.00 16.04 98 ILE A CA 1
ATOM 734 C C . ILE A 1 98 ? 2.231 4.959 47.230 1.00 18.90 98 ILE A C 1
ATOM 735 O O . ILE A 1 98 ? 2.632 3.914 47.746 1.00 18.88 98 ILE A O 1
ATOM 740 N N . ASP A 1 99 ? 1.042 5.482 47.493 1.00 21.83 99 ASP A N 1
ATOM 741 C CA . ASP A 1 99 ? 0.130 4.794 48.385 1.00 24.87 99 ASP A CA 1
ATOM 742 C C . ASP A 1 99 ? -0.108 3.410 47.798 1.00 24.95 99 ASP A C 1
ATOM 743 O O . ASP A 1 99 ? -0.669 3.276 46.711 1.00 26.95 99 ASP A O 1
ATOM 748 N N . ASN A 1 100 ? 0.361 2.391 48.510 1.00 25.43 100 ASN A N 1
ATOM 749 C CA . ASN A 1 100 ? 0.196 0.999 48.102 1.00 24.17 100 ASN A CA 1
ATOM 750 C C . ASN A 1 100 ? 1.018 0.546 46.897 1.00 22.25 100 ASN A C 1
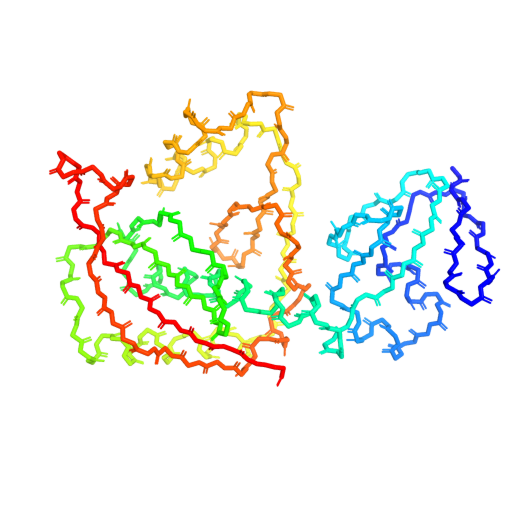ATOM 751 O O . ASN A 1 100 ? 0.521 -0.203 46.058 1.00 22.04 100 ASN A O 1
ATOM 756 N N . GLY A 1 101 ? 2.270 0.988 46.811 1.00 17.97 101 GLY A N 1
ATOM 757 C CA . GLY A 1 101 ? 3.111 0.572 45.701 1.00 14.03 101 GLY A CA 1
ATOM 758 C C . GLY A 1 101 ? 4.250 1.512 45.349 1.00 10.30 101 GLY A C 1
ATOM 759 O O . GLY A 1 101 ? 4.831 2.163 46.213 1.00 9.99 101 GLY A O 1
ATOM 760 N N . PHE A 1 102 ? 4.573 1.569 44.063 1.00 7.63 102 PHE A N 1
ATOM 761 C CA . PHE A 1 102 ? 5.645 2.424 43.566 1.00 6.48 102 PHE A CA 1
ATOM 762 C C . PHE A 1 102 ? 5.497 2.540 42.060 1.00 5.99 102 PHE A C 1
ATOM 763 O O . PHE A 1 102 ? 4.673 1.860 41.446 1.00 5.90 102 PHE A O 1
ATOM 771 N N . TYR A 1 103 ? 6.284 3.421 41.466 1.00 5.74 103 TYR A N 1
ATOM 772 C CA . TYR A 1 103 ? 6.308 3.527 40.016 1.00 4.81 103 TYR A CA 1
ATOM 773 C C . TYR A 1 103 ? 7.687 4.016 39.636 1.00 5.51 103 TYR A C 1
ATOM 774 O O . TYR A 1 103 ? 8.446 4.478 40.488 1.00 5.82 103 TYR A O 1
ATOM 783 N N . TYR A 1 104 ? 8.036 3.860 38.370 1.00 3.93 104 TYR A N 1
ATOM 784 C CA . TYR A 1 104 ? 9.307 4.372 37.894 1.00 4.26 104 TYR A CA 1
ATOM 785 C C . TYR A 1 104 ? 9.067 4.934 36.504 1.00 4.27 104 TYR A C 1
ATOM 786 O O . TYR A 1 104 ? 8.504 4.252 35.639 1.00 4.86 104 TYR A O 1
ATOM 795 N N . ASP A 1 105 ? 9.449 6.193 36.311 1.00 4.28 105 ASP A N 1
ATOM 796 C CA . ASP A 1 105 ? 9.338 6.838 35.007 1.00 4.56 105 ASP A CA 1
ATOM 797 C C . ASP A 1 105 ? 10.648 6.564 34.279 1.00 5.22 105 ASP A C 1
ATOM 798 O O . ASP A 1 105 ? 11.734 6.814 34.821 1.00 5.06 105 ASP A O 1
ATOM 803 N N . VAL A 1 106 ? 10.542 6.053 33.056 1.00 4.60 106 VAL A N 1
ATOM 804 C CA . VAL A 1 106 ? 11.721 5.733 32.260 1.00 4.91 106 VAL A CA 1
ATOM 805 C C . VAL A 1 106 ? 11.657 6.249 30.827 1.00 5.12 106 VAL A C 1
ATOM 806 O O . VAL A 1 106 ? 10.577 6.484 30.274 1.00 6.51 106 VAL A O 1
ATOM 810 N N . ASP A 1 107 ? 12.832 6.426 30.239 1.00 6.11 107 ASP A N 1
ATOM 811 C CA . ASP A 1 107 ? 12.980 6.893 28.865 1.00 6.05 107 ASP A CA 1
ATOM 812 C C . ASP A 1 107 ? 13.592 5.748 28.059 1.00 6.38 107 ASP A C 1
ATOM 813 O O . ASP A 1 107 ? 14.775 5.432 28.212 1.00 6.61 107 ASP A O 1
ATOM 818 N N . LEU A 1 108 ? 12.778 5.111 27.223 1.00 7.93 108 LEU A N 1
ATOM 819 C CA . LEU A 1 108 ? 13.243 4.014 26.381 1.00 11.17 108 LEU A CA 1
ATOM 820 C C . LEU A 1 108 ? 12.541 4.117 25.034 1.00 11.74 108 LEU A C 1
ATOM 821 O O . LEU A 1 108 ? 11.380 4.517 24.970 1.00 12.73 108 LEU A O 1
ATOM 830 N N . ASP A 1 109 ? 13.249 3.756 23.965 1.00 11.98 109 ASP A N 1
ATOM 831 C CA . ASP A 1 109 ? 12.702 3.845 22.614 1.00 13.18 109 ASP A CA 1
ATOM 832 C C . ASP A 1 109 ? 11.700 2.749 22.283 1.00 13.98 109 ASP A C 1
ATOM 833 O O . ASP A 1 109 ? 11.079 2.767 21.221 1.00 17.00 109 ASP A O 1
ATOM 838 N N . ARG A 1 110 ? 11.554 1.797 23.193 1.00 13.11 110 ARG A N 1
ATOM 839 C CA . ARG A 1 110 ? 10.619 0.692 23.024 1.00 12.79 110 ARG A CA 1
ATOM 840 C C . ARG A 1 110 ? 9.312 1.047 23.726 1.00 12.99 110 ARG A C 1
ATOM 841 O O . ARG A 1 110 ? 9.303 1.262 24.936 1.00 13.57 110 ARG A O 1
ATOM 849 N N . THR A 1 111 ? 8.222 1.150 22.970 1.00 12.79 111 THR A N 1
ATOM 850 C CA . THR A 1 111 ? 6.926 1.421 23.577 1.00 11.33 111 THR A CA 1
ATOM 851 C C . THR A 1 111 ? 6.552 0.065 24.162 1.00 10.19 111 THR A C 1
ATOM 852 O O . THR A 1 111 ? 6.258 -0.877 23.432 1.00 12.79 111 THR A O 1
ATOM 856 N N . LEU A 1 112 ? 6.582 -0.032 25.486 1.00 10.56 112 LEU A N 1
ATOM 857 C CA . LEU A 1 112 ? 6.318 -1.286 26.174 1.00 10.20 112 LEU A CA 1
ATOM 858 C C . LEU A 1 112 ? 4.982 -1.962 25.906 1.00 11.22 112 LEU A C 1
ATOM 859 O O . LEU A 1 112 ? 3.919 -1.349 26.033 1.00 14.03 112 LEU A O 1
ATOM 864 N N . THR A 1 113 ? 5.053 -3.233 25.525 1.00 9.41 113 THR A N 1
ATOM 865 C CA . THR A 1 113 ? 3.860 -4.040 25.285 1.00 9.19 113 THR A CA 1
ATOM 866 C C . THR A 1 113 ? 3.600 -4.785 26.594 1.00 8.68 113 THR A C 1
ATOM 867 O O . THR A 1 113 ? 4.431 -4.754 27.502 1.00 8.76 113 THR A O 1
ATOM 871 N N . GLN A 1 114 ? 2.458 -5.450 26.715 1.00 9.18 114 GLN A N 1
ATOM 872 C CA . GLN A 1 114 ? 2.200 -6.185 27.944 1.00 8.66 114 GLN A CA 1
ATOM 873 C C . GLN A 1 114 ? 3.241 -7.299 28.076 1.00 8.93 114 GLN A C 1
ATOM 874 O O . GLN A 1 114 ? 3.658 -7.635 29.187 1.00 8.70 114 GLN A O 1
ATOM 880 N N . GLU A 1 115 ? 3.670 -7.861 26.945 1.00 8.85 115 GLU A N 1
ATOM 881 C CA . GLU A 1 115 ? 4.695 -8.903 26.973 1.00 10.09 115 GLU A CA 1
ATOM 882 C C . GLU A 1 115 ? 6.008 -8.336 27.519 1.00 9.29 115 GLU A C 1
ATOM 883 O O . GLU A 1 115 ? 6.729 -9.021 28.249 1.00 8.60 115 GLU A O 1
ATOM 889 N N . ASP A 1 116 ? 6.322 -7.091 27.170 1.00 8.59 116 ASP A N 1
ATOM 890 C CA . ASP A 1 116 ? 7.541 -6.463 27.673 1.00 8.07 116 ASP A CA 1
ATOM 891 C C . ASP A 1 116 ? 7.450 -6.272 29.184 1.00 6.99 116 ASP A C 1
ATOM 892 O O . ASP A 1 116 ? 8.421 -6.504 29.903 1.00 6.25 116 ASP A O 1
ATOM 897 N N . VAL A 1 117 ? 6.286 -5.843 29.667 1.00 6.51 117 VAL A N 1
ATOM 898 C CA . VAL A 1 117 ? 6.093 -5.641 31.097 1.00 6.29 117 VAL A CA 1
ATOM 899 C C . VAL A 1 117 ? 6.232 -6.972 31.834 1.00 6.11 117 VAL A C 1
ATOM 900 O O . VAL A 1 117 ? 6.847 -7.050 32.897 1.00 5.77 117 VAL A O 1
ATOM 904 N N . GLU A 1 118 ? 5.677 -8.033 31.263 1.00 6.42 118 GLU A N 1
ATOM 905 C CA . GLU A 1 118 ? 5.780 -9.340 31.892 1.00 6.29 118 GLU A CA 1
ATOM 906 C C . GLU A 1 118 ? 7.230 -9.830 31.889 1.00 5.61 118 GLU A C 1
ATOM 907 O O . GLU A 1 118 ? 7.668 -10.464 32.849 1.00 6.98 118 GLU A O 1
ATOM 913 N N . ALA A 1 119 ? 7.982 -9.518 30.833 1.00 5.70 119 ALA A N 1
ATOM 914 C CA . ALA A 1 119 ? 9.385 -9.924 30.767 1.00 5.58 119 ALA A CA 1
ATOM 915 C C . ALA A 1 119 ? 10.179 -9.131 31.807 1.00 5.18 119 ALA A C 1
ATOM 916 O O . ALA A 1 119 ? 11.103 -9.654 32.426 1.00 5.44 119 ALA A O 1
ATOM 918 N N . LEU A 1 120 ? 9.826 -7.862 31.984 1.00 5.13 120 LEU A N 1
ATOM 919 C CA . LEU A 1 120 ? 10.503 -7.034 32.977 1.00 4.69 120 LEU A CA 1
ATOM 920 C C . LEU A 1 120 ? 10.239 -7.588 34.377 1.00 4.55 120 LEU A C 1
ATOM 921 O O . LEU A 1 120 ? 11.165 -7.709 35.184 1.00 4.76 120 LEU A O 1
ATOM 926 N N . GLU A 1 121 ? 8.986 -7.936 34.674 1.00 4.50 121 GLU A N 1
ATOM 927 C CA . GLU A 1 121 ? 8.682 -8.477 35.994 1.00 4.75 121 GLU A CA 1
ATOM 928 C C . GLU A 1 121 ? 9.407 -9.800 36.219 1.00 5.35 121 GLU A C 1
ATOM 929 O O . GLU A 1 121 ? 9.916 -10.057 37.308 1.00 5.50 121 GLU A O 1
ATOM 935 N N . LYS A 1 122 ? 9.458 -10.641 35.188 1.00 5.14 122 LYS A N 1
ATOM 936 C CA . LYS A 1 122 ? 10.132 -11.927 35.313 1.00 6.06 122 LYS A CA 1
ATOM 937 C C . LYS A 1 122 ? 11.601 -11.715 35.698 1.00 4.16 122 LYS A C 1
ATOM 938 O O . LYS A 1 122 ? 12.123 -12.395 36.588 1.00 5.30 122 LYS A O 1
ATOM 944 N N . ARG A 1 123 ? 12.263 -10.766 35.041 1.00 4.63 123 ARG A N 1
ATOM 945 C CA . ARG A 1 123 ? 13.664 -10.498 35.343 1.00 4.84 123 ARG A CA 1
ATOM 946 C C . ARG A 1 123 ? 13.815 -9.946 36.760 1.00 5.12 123 ARG A C 1
ATOM 947 O O . ARG A 1 123 ? 14.772 -10.281 37.466 1.00 5.20 123 ARG A O 1
ATOM 955 N N . MET A 1 124 ? 12.871 -9.109 37.184 1.00 4.14 124 MET A N 1
ATOM 956 C CA . MET A 1 124 ? 12.908 -8.567 38.534 1.00 5.41 124 MET A CA 1
ATOM 957 C C . MET A 1 124 ? 12.874 -9.705 39.555 1.00 4.56 124 MET A C 1
ATOM 958 O O . MET A 1 124 ? 13.637 -9.697 40.522 1.00 4.93 124 MET A O 1
ATOM 963 N N . HIS A 1 125 ? 11.992 -10.685 39.355 1.00 4.11 125 HIS A N 1
ATOM 964 C CA . HIS A 1 125 ? 11.920 -11.792 40.300 1.00 5.06 125 HIS A CA 1
ATOM 965 C C . HIS A 1 125 ? 13.220 -12.585 40.332 1.00 4.67 125 HIS A C 1
ATOM 966 O O . HIS A 1 125 ? 13.696 -12.978 41.402 1.00 6.04 125 HIS A O 1
ATOM 973 N N . GLU A 1 126 ? 13.798 -12.822 39.160 1.00 5.68 126 GLU A N 1
ATOM 974 C CA . GLU A 1 126 ? 15.051 -13.564 39.085 1.00 6.69 126 GLU A CA 1
ATOM 975 C C . GLU A 1 126 ? 16.154 -12.855 39.852 1.00 6.77 126 GLU A C 1
ATOM 976 O O . GLU A 1 126 ? 16.900 -13.482 40.596 1.00 8.60 126 GLU A O 1
ATOM 982 N N . LEU A 1 127 ? 16.251 -11.540 39.676 1.00 5.72 127 LEU A N 1
ATOM 983 C CA . LEU A 1 127 ? 17.291 -10.776 40.350 1.00 5.19 127 LEU A CA 1
ATOM 984 C C . LEU A 1 127 ? 17.083 -10.703 41.861 1.00 5.88 127 LEU A C 1
ATOM 985 O O . LEU A 1 127 ? 18.028 -10.906 42.626 1.00 6.28 127 LEU A O 1
ATOM 990 N N . ALA A 1 128 ? 15.857 -10.437 42.300 1.00 5.36 128 ALA A N 1
ATOM 991 C CA . ALA A 1 128 ? 15.589 -10.355 43.732 1.00 6.08 128 ALA A CA 1
ATOM 992 C C . ALA A 1 128 ? 15.881 -11.684 44.424 1.00 6.70 128 ALA A C 1
ATOM 993 O O . ALA A 1 128 ? 16.402 -11.710 45.542 1.00 5.82 128 ALA A O 1
ATOM 995 N N . GLU A 1 129 ? 15.561 -12.782 43.748 1.00 7.14 129 GLU A N 1
ATOM 996 C CA . GLU A 1 129 ? 15.752 -14.104 44.323 1.00 7.34 129 GLU A CA 1
ATOM 997 C C . GLU A 1 129 ? 17.208 -14.529 44.455 1.00 7.79 129 GLU A C 1
ATOM 998 O O . GLU A 1 129 ? 17.509 -15.567 45.052 1.00 9.25 129 GLU A O 1
ATOM 1004 N N . LYS A 1 130 ? 18.111 -13.706 43.927 1.00 7.39 130 LYS A N 1
ATOM 1005 C CA . LYS A 1 130 ? 19.545 -13.955 44.064 1.00 7.04 130 LYS A CA 1
ATOM 1006 C C . LYS A 1 130 ? 19.954 -13.523 45.479 1.00 7.54 130 LYS A C 1
ATOM 1007 O O . LYS A 1 130 ? 21.052 -13.822 45.933 1.00 8.47 130 LYS A O 1
ATOM 1013 N N . ASN A 1 131 ? 19.063 -12.813 46.172 1.00 6.87 131 ASN A N 1
ATOM 1014 C CA . ASN A 1 131 ? 19.337 -12.360 47.537 1.00 8.11 131 ASN A CA 1
ATOM 1015 C C . ASN A 1 131 ? 20.678 -11.633 47.655 1.00 7.79 131 ASN A C 1
ATOM 1016 O O . ASN A 1 131 ? 21.492 -11.939 48.531 1.00 8.15 131 ASN A O 1
ATOM 1021 N N . TYR A 1 132 ? 20.912 -10.660 46.779 1.00 6.73 132 TYR A N 1
ATOM 1022 C CA . TYR A 1 132 ? 22.158 -9.915 46.825 1.00 5.74 132 TYR A CA 1
ATOM 1023 C C . TYR A 1 132 ? 22.069 -8.762 47.812 1.00 5.92 132 TYR A C 1
ATOM 1024 O O . TYR A 1 132 ? 20.982 -8.244 48.088 1.00 5.61 132 TYR A O 1
ATOM 1033 N N . ASP A 1 133 ? 23.215 -8.396 48.374 1.00 7.53 133 ASP A N 1
ATOM 1034 C CA . ASP A 1 133 ? 23.284 -7.283 49.308 1.00 7.20 133 ASP A CA 1
ATOM 1035 C C . ASP A 1 133 ? 23.183 -5.965 48.551 1.00 6.91 133 ASP A C 1
ATOM 1036 O O . ASP A 1 133 ? 23.695 -5.827 47.437 1.00 7.27 133 ASP A O 1
ATOM 1041 N N . VAL A 1 134 ? 22.509 -5.001 49.161 1.00 5.85 134 VAL A N 1
ATOM 1042 C CA . VAL A 1 134 ? 22.419 -3.669 48.589 1.00 5.75 134 VAL A CA 1
ATOM 1043 C C . VAL A 1 134 ? 23.563 -2.912 49.261 1.00 6.20 134 VAL A C 1
ATOM 1044 O O . VAL A 1 134 ? 23.660 -2.882 50.494 1.00 7.47 134 VAL A O 1
ATOM 1048 N N . ILE A 1 135 ? 24.433 -2.315 48.460 1.00 5.95 135 ILE A N 1
ATOM 1049 C CA . ILE A 1 135 ? 25.575 -1.587 48.995 1.00 6.87 135 ILE A CA 1
ATOM 1050 C C . ILE A 1 135 ? 25.359 -0.090 48.875 1.00 7.16 135 ILE A C 1
ATOM 1051 O O . ILE A 1 135 ? 25.151 0.434 47.783 1.00 8.83 135 ILE A O 1
ATOM 1056 N N . LYS A 1 136 ? 25.399 0.594 50.010 1.00 6.86 136 LYS A N 1
ATOM 1057 C CA . LYS A 1 136 ? 25.196 2.035 50.047 1.00 7.09 136 LYS A CA 1
ATOM 1058 C C . LYS A 1 136 ? 26.489 2.803 50.232 1.00 8.79 136 LYS A C 1
ATOM 1059 O O . LYS A 1 136 ? 27.367 2.395 50.993 1.00 9.56 136 LYS A O 1
ATOM 1065 N N . LYS A 1 137 ? 26.596 3.924 49.532 1.00 9.44 137 LYS A N 1
ATOM 1066 C CA . LYS A 1 137 ? 27.758 4.789 49.665 1.00 10.38 137 LYS A CA 1
ATOM 1067 C C . LYS A 1 137 ? 27.272 6.229 49.688 1.00 10.67 137 LYS A C 1
ATOM 1068 O O . LYS A 1 137 ? 26.575 6.663 48.772 1.00 10.32 137 LYS A O 1
ATOM 1074 N N . LYS A 1 138 ? 27.607 6.951 50.754 1.00 10.29 138 LYS A N 1
ATOM 1075 C CA . LYS A 1 138 ? 27.246 8.360 50.868 1.00 11.30 138 LYS A CA 1
ATOM 1076 C C . LYS A 1 138 ? 28.360 9.081 50.122 1.00 11.07 138 LYS A C 1
ATOM 1077 O O . LYS A 1 138 ? 29.533 8.913 50.447 1.00 12.67 138 LYS A O 1
ATOM 1083 N N . VAL A 1 139 ? 28.003 9.881 49.126 1.00 9.31 139 VAL A N 1
ATOM 1084 C CA . VAL A 1 139 ? 29.011 10.574 48.332 1.00 9.17 139 VAL A CA 1
ATOM 1085 C C . VAL A 1 139 ? 28.745 12.062 48.192 1.00 8.36 139 VAL A C 1
ATOM 1086 O O . VAL A 1 139 ? 27.698 12.562 48.596 1.00 9.33 139 VAL A O 1
ATOM 1090 N N . SER A 1 140 ? 29.715 12.766 47.615 1.00 9.77 140 SER A N 1
ATOM 1091 C CA . SER A 1 140 ? 29.568 14.195 47.383 1.00 9.82 140 SER A CA 1
ATOM 1092 C C . SER A 1 140 ? 28.651 14.383 46.180 1.00 9.66 140 SER A C 1
ATOM 1093 O O . SER A 1 140 ? 28.422 13.454 45.401 1.00 8.64 140 SER A O 1
ATOM 1096 N N . TRP A 1 141 ? 28.124 15.591 46.037 1.00 9.55 141 TRP A N 1
ATOM 1097 C CA . TRP A 1 141 ? 27.259 15.919 44.914 1.00 8.74 141 TRP A CA 1
ATOM 1098 C C . TRP A 1 141 ? 28.022 15.633 43.617 1.00 8.47 141 TRP A C 1
ATOM 1099 O O . TRP A 1 141 ? 27.470 15.089 42.660 1.00 7.97 141 TRP A O 1
ATOM 1110 N N . HIS A 1 142 ? 29.302 15.986 43.606 1.00 8.77 142 HIS A N 1
ATOM 1111 C CA . HIS A 1 142 ? 30.154 15.811 42.441 1.00 8.40 142 HIS A CA 1
ATOM 1112 C C . HIS A 1 142 ? 30.413 14.349 42.080 1.00 8.87 142 HIS A C 1
ATOM 1113 O O . HIS A 1 142 ? 30.447 13.994 40.900 1.00 9.65 142 HIS A O 1
ATOM 1120 N N . GLU A 1 143 ? 30.587 13.488 43.079 1.00 8.27 143 GLU A N 1
ATOM 1121 C CA . GLU A 1 143 ? 30.813 12.081 42.778 1.00 8.38 143 GLU A CA 1
ATOM 1122 C C . GLU A 1 143 ? 29.521 11.468 42.253 1.00 7.10 143 GLU A C 1
ATOM 1123 O O . GLU A 1 143 ? 29.541 10.629 41.356 1.00 7.99 143 GLU A O 1
ATOM 1129 N N . ALA A 1 144 ? 28.396 11.884 42.821 1.00 6.55 144 ALA A N 1
ATOM 1130 C CA . ALA A 1 144 ? 27.114 11.367 42.370 1.00 5.97 144 ALA A CA 1
ATOM 1131 C C . ALA A 1 144 ? 26.915 11.739 40.899 1.00 5.79 144 ALA A C 1
ATOM 1132 O O . ALA A 1 144 ? 26.518 10.900 40.088 1.00 5.79 144 ALA A O 1
ATOM 1134 N N . ARG A 1 145 ? 27.201 12.993 40.552 1.00 5.95 145 ARG A N 1
ATOM 1135 C CA . ARG A 1 145 ? 27.034 13.438 39.174 1.00 5.47 145 ARG A CA 1
ATOM 1136 C C . ARG A 1 145 ? 27.941 12.659 38.225 1.00 5.89 145 ARG A C 1
ATOM 1137 O O . ARG A 1 145 ? 27.510 12.235 37.157 1.00 6.18 145 ARG A O 1
ATOM 1145 N N . GLU A 1 146 ? 29.198 12.463 38.608 1.00 6.33 146 GLU A N 1
ATOM 1146 C CA . GLU A 1 146 ? 30.130 11.722 37.764 1.00 7.55 146 GLU A CA 1
ATOM 1147 C C . GLU A 1 146 ? 29.662 10.280 37.563 1.00 6.61 146 GLU A C 1
ATOM 1148 O O . GLU A 1 146 ? 29.768 9.724 36.471 1.00 7.66 146 GLU A O 1
ATOM 1154 N N . THR A 1 147 ? 29.134 9.676 38.621 1.00 6.62 147 THR A N 1
ATOM 1155 C CA . THR A 1 147 ? 28.653 8.304 38.538 1.00 6.84 147 THR A CA 1
ATOM 1156 C C . THR A 1 147 ? 27.552 8.160 37.492 1.00 5.92 147 THR A C 1
ATOM 1157 O O . THR A 1 147 ? 27.568 7.235 36.684 1.00 7.70 147 THR A O 1
ATOM 1161 N N . PHE A 1 148 ? 26.598 9.080 37.492 1.00 4.91 148 PHE A N 1
ATOM 1162 C CA . PHE A 1 148 ? 25.518 8.992 36.529 1.00 4.84 148 PHE A CA 1
ATOM 1163 C C . PHE A 1 148 ? 25.903 9.482 35.149 1.00 5.38 148 PHE A C 1
ATOM 1164 O O . PHE A 1 148 ? 25.389 8.979 34.152 1.00 5.96 148 PHE A O 1
ATOM 1172 N N . ALA A 1 149 ? 26.825 10.436 35.079 1.00 5.45 149 ALA A N 1
ATOM 1173 C CA . ALA A 1 149 ? 27.287 10.914 33.782 1.00 5.82 149 ALA A CA 1
ATOM 1174 C C . ALA A 1 149 ? 27.975 9.746 33.074 1.00 6.87 149 ALA A C 1
ATOM 1175 O O . ALA A 1 149 ? 27.785 9.535 31.874 1.00 7.85 149 ALA A O 1
ATOM 1177 N N . ASN A 1 150 ? 28.761 8.975 33.822 1.00 7.62 150 ASN A N 1
ATOM 1178 C CA . ASN A 1 150 ? 29.464 7.836 33.238 1.00 8.62 150 ASN A CA 1
ATOM 1179 C C . ASN A 1 150 ? 28.514 6.740 32.768 1.00 9.15 150 ASN A C 1
ATOM 1180 O O . ASN A 1 150 ? 28.882 5.897 31.948 1.00 11.62 150 ASN A O 1
ATOM 1185 N N . ARG A 1 151 ? 27.295 6.747 33.296 1.00 7.93 151 ARG A N 1
ATOM 1186 C CA . ARG A 1 151 ? 26.288 5.767 32.903 1.00 7.80 151 ARG A CA 1
ATOM 1187 C C . ARG A 1 151 ? 25.346 6.340 31.846 1.00 7.95 151 ARG A C 1
ATOM 1188 O O . ARG A 1 151 ? 24.435 5.656 31.387 1.00 8.66 151 ARG A O 1
ATOM 1196 N N . GLY A 1 152 ? 25.565 7.595 31.463 1.00 6.40 152 GLY A N 1
ATOM 1197 C CA . GLY A 1 152 ? 24.714 8.228 30.467 1.00 6.87 152 GLY A CA 1
ATOM 1198 C C . GLY A 1 152 ? 23.308 8.510 30.975 1.00 7.25 152 GLY A C 1
ATOM 1199 O O . GLY A 1 152 ? 22.384 8.717 30.193 1.00 8.07 152 GLY A O 1
ATOM 1200 N N . GLU A 1 153 ? 23.153 8.545 32.296 1.00 6.80 153 GLU A N 1
ATOM 1201 C CA . GLU A 1 153 ? 21.856 8.783 32.924 1.00 6.19 153 GLU A CA 1
ATOM 1202 C C . GLU A 1 153 ? 21.577 10.273 33.052 1.00 6.01 153 GLU A C 1
ATOM 1203 O O . GLU A 1 153 ? 21.718 10.876 34.123 1.00 6.26 153 GLU A O 1
ATOM 1209 N N . SER A 1 154 ? 21.141 10.851 31.940 1.00 5.82 154 SER A N 1
ATOM 1210 C CA . SER A 1 154 ? 20.884 12.280 31.860 1.00 6.07 154 SER A CA 1
ATOM 1211 C C . SER A 1 154 ? 19.808 12.837 32.775 1.00 5.63 154 SER A C 1
ATOM 1212 O O . SER A 1 154 ? 19.877 14.004 33.167 1.00 5.67 154 SER A O 1
ATOM 1215 N N . TYR A 1 155 ? 18.802 12.035 33.116 1.00 5.07 155 TYR A N 1
ATOM 1216 C CA . TYR A 1 155 ? 17.770 12.551 34.009 1.00 4.39 155 TYR A CA 1
ATOM 1217 C C . TYR A 1 155 ? 18.305 12.627 35.432 1.00 4.99 155 TYR A C 1
ATOM 1218 O O . TYR A 1 155 ? 18.018 13.582 36.150 1.00 4.77 155 TYR A O 1
ATOM 1227 N N . LYS A 1 156 ? 19.099 11.636 35.837 1.00 4.94 156 LYS A N 1
ATOM 1228 C CA . LYS A 1 156 ? 19.689 11.653 37.176 1.00 5.07 156 LYS A CA 1
ATOM 1229 C C . LYS A 1 156 ? 20.651 12.839 37.257 1.00 4.64 156 LYS A C 1
ATOM 1230 O O . LYS A 1 156 ? 20.719 13.528 38.273 1.00 4.95 156 LYS A O 1
ATOM 1236 N N . VAL A 1 157 ? 21.387 13.082 36.177 1.00 5.07 157 VAL A N 1
ATOM 1237 C CA . VAL A 1 157 ? 22.309 14.216 36.146 1.00 4.81 157 VAL A CA 1
ATOM 1238 C C . VAL A 1 157 ? 21.514 15.528 36.220 1.00 5.32 157 VAL A C 1
ATOM 1239 O O . VAL A 1 157 ? 21.940 16.483 36.874 1.00 4.87 157 VAL A O 1
ATOM 1243 N N . SER A 1 158 ? 20.352 15.571 35.573 1.00 4.71 158 SER A N 1
ATOM 1244 C CA . SER A 1 158 ? 19.518 16.772 35.602 1.00 5.14 158 SER A CA 1
ATOM 1245 C C . SER A 1 158 ? 18.984 17.027 37.011 1.00 6.16 158 SER A C 1
ATOM 1246 O O . SER A 1 158 ? 18.875 18.174 37.452 1.00 6.02 158 SER A O 1
ATOM 1249 N N . ILE A 1 159 ? 18.635 15.964 37.723 1.00 5.65 159 ILE A N 1
ATOM 1250 C CA . ILE A 1 159 ? 18.149 16.127 39.085 1.00 6.86 159 ILE A CA 1
ATOM 1251 C C . ILE A 1 159 ? 19.274 16.713 39.937 1.00 7.16 159 ILE A C 1
ATOM 1252 O O . ILE A 1 159 ? 19.038 17.573 40.779 1.00 7.28 159 ILE A O 1
ATOM 1257 N N . LEU A 1 160 ? 20.505 16.270 39.711 1.00 5.98 160 LEU A N 1
ATOM 1258 C CA . LEU A 1 160 ? 21.620 16.817 40.472 1.00 6.48 160 LEU A CA 1
ATOM 1259 C C . LEU A 1 160 ? 21.875 18.272 40.080 1.00 6.70 160 LEU A C 1
ATOM 1260 O O . LEU A 1 160 ? 22.040 19.133 40.942 1.00 7.01 160 LEU A O 1
ATOM 1265 N N . ASP A 1 161 ? 21.870 18.553 38.780 1.00 6.55 161 ASP A N 1
ATOM 1266 C CA . ASP A 1 161 ? 22.131 19.912 38.312 1.00 6.90 161 ASP A CA 1
ATOM 1267 C C . ASP A 1 161 ? 21.113 20.950 38.757 1.00 8.43 161 ASP A C 1
ATOM 1268 O O . ASP A 1 161 ? 21.479 22.093 39.035 1.00 10.94 161 ASP A O 1
ATOM 1273 N N . GLU A 1 162 ? 19.841 20.590 38.837 1.00 8.84 162 GLU A N 1
ATOM 1274 C CA . GLU A 1 162 ? 18.883 21.614 39.226 1.00 11.35 162 GLU A CA 1
ATOM 1275 C C . GLU A 1 162 ? 18.060 21.396 40.481 1.00 10.82 162 GLU A C 1
ATOM 1276 O O . GLU A 1 162 ? 17.423 22.335 40.957 1.00 11.98 162 GLU A O 1
ATOM 1282 N N . ASN A 1 163 ? 18.098 20.195 41.052 1.00 9.93 163 ASN A N 1
ATOM 1283 C CA . ASN A 1 163 ? 17.282 19.921 42.233 1.00 9.65 163 ASN A CA 1
ATOM 1284 C C . ASN A 1 163 ? 17.994 19.535 43.521 1.00 10.01 163 ASN A C 1
ATOM 1285 O O . ASN A 1 163 ? 17.346 19.424 44.567 1.00 13.58 163 ASN A O 1
ATOM 1290 N N . ILE A 1 164 ? 19.304 19.323 43.468 1.00 9.17 164 ILE A N 1
ATOM 1291 C CA . ILE A 1 164 ? 20.046 18.941 44.666 1.00 9.91 164 ILE A CA 1
ATOM 1292 C C . ILE A 1 164 ? 21.161 19.936 44.965 1.00 11.11 164 ILE A C 1
ATOM 1293 O O . ILE A 1 164 ? 21.995 20.219 44.110 1.00 11.83 164 ILE A O 1
ATOM 1298 N N . ALA A 1 165 ? 21.169 20.466 46.187 1.00 11.25 165 ALA A N 1
ATOM 1299 C CA . ALA A 1 165 ? 22.185 21.428 46.595 1.00 11.50 165 ALA A CA 1
ATOM 1300 C C . ALA A 1 165 ? 23.577 20.813 46.478 1.00 11.16 165 ALA A C 1
ATOM 1301 O O . ALA A 1 165 ? 23.772 19.632 46.763 1.00 11.04 165 ALA A O 1
ATOM 1303 N N . HIS A 1 166 ? 24.545 21.624 46.066 1.00 12.47 166 HIS A N 1
ATOM 1304 C CA . HIS A 1 166 ? 25.915 21.165 45.890 1.00 13.61 166 HIS A CA 1
ATOM 1305 C C . HIS A 1 166 ? 26.586 20.696 47.177 1.00 13.90 166 HIS A C 1
ATOM 1306 O O . HIS A 1 166 ? 27.580 19.972 47.132 1.00 15.21 166 HIS A O 1
ATOM 1313 N N . ASP A 1 167 ? 26.050 21.102 48.324 1.00 14.97 167 ASP A N 1
ATOM 1314 C CA . ASP A 1 167 ? 26.633 20.694 49.599 1.00 16.34 167 ASP A CA 1
ATOM 1315 C C . ASP A 1 167 ? 25.929 19.471 50.180 1.00 16.51 167 ASP A C 1
ATOM 1316 O O . ASP A 1 167 ? 26.293 18.984 51.250 1.00 17.92 167 ASP A O 1
ATOM 1321 N N . ASP A 1 168 ? 24.927 18.973 49.462 1.00 16.86 168 ASP A N 1
ATOM 1322 C CA . ASP A 1 168 ? 24.186 17.791 49.891 1.00 17.23 168 ASP A CA 1
ATOM 1323 C C . ASP A 1 168 ? 25.056 16.568 49.611 1.00 15.54 168 ASP A C 1
ATOM 1324 O O . ASP A 1 168 ? 25.911 16.600 48.727 1.00 15.53 168 ASP A O 1
ATOM 1333 N N . LYS A 1 169 ? 24.838 15.497 50.368 1.00 15.06 169 LYS A N 1
ATOM 1334 C CA . LYS A 1 169 ? 25.591 14.258 50.191 1.00 14.50 169 LYS A CA 1
ATOM 1335 C C . LYS A 1 169 ? 24.633 13.166 49.733 1.00 13.40 169 LYS A C 1
ATOM 1336 O O . LYS A 1 169 ? 24.024 12.472 50.548 1.00 14.01 169 LYS A O 1
ATOM 1342 N N . PRO A 1 170 ? 24.479 13.003 48.412 1.00 11.69 170 PRO A N 1
ATOM 1343 C CA . PRO A 1 170 ? 23.571 11.976 47.904 1.00 10.95 170 PRO A CA 1
ATOM 1344 C C . PRO A 1 170 ? 23.931 10.560 48.322 1.00 9.37 170 PRO A C 1
ATOM 1345 O O . PRO A 1 170 ? 25.104 10.222 48.486 1.00 10.56 170 PRO A O 1
ATOM 1349 N N . GLY A 1 171 ? 22.904 9.738 48.495 1.00 8.37 171 GLY A N 1
ATOM 1350 C CA . GLY A 1 171 ? 23.137 8.352 48.833 1.00 7.57 171 GLY A CA 1
ATOM 1351 C C . GLY A 1 171 ? 23.069 7.528 47.561 1.00 6.17 171 GLY A C 1
ATOM 1352 O O . GLY A 1 171 ? 22.093 7.615 46.806 1.00 7.01 171 GLY A O 1
ATOM 1353 N N . LEU A 1 172 ? 24.116 6.758 47.300 1.00 5.88 172 LEU A N 1
ATOM 1354 C CA . LEU A 1 172 ? 24.147 5.893 46.132 1.00 5.97 172 LEU A CA 1
ATOM 1355 C C . LEU A 1 172 ? 23.893 4.480 46.609 1.00 6.39 172 LEU A C 1
ATOM 1356 O O . LEU A 1 172 ? 24.456 4.043 47.614 1.00 6.69 172 LEU A O 1
ATOM 1361 N N . TYR A 1 173 ? 23.024 3.779 45.893 1.00 4.61 173 TYR A N 1
ATOM 1362 C CA . TYR A 1 173 ? 22.684 2.405 46.219 1.00 4.78 173 TYR A CA 1
ATOM 1363 C C . TYR A 1 173 ? 23.075 1.513 45.054 1.00 4.99 173 TYR A C 1
ATOM 1364 O O . TYR A 1 173 ? 22.576 1.668 43.937 1.00 5.04 173 TYR A O 1
ATOM 1373 N N . PHE A 1 174 ? 23.989 0.588 45.326 1.00 4.94 174 PHE A N 1
ATOM 1374 C CA . PHE A 1 174 ? 24.477 -0.331 44.315 1.00 4.51 174 PHE A CA 1
ATOM 1375 C C . PHE A 1 17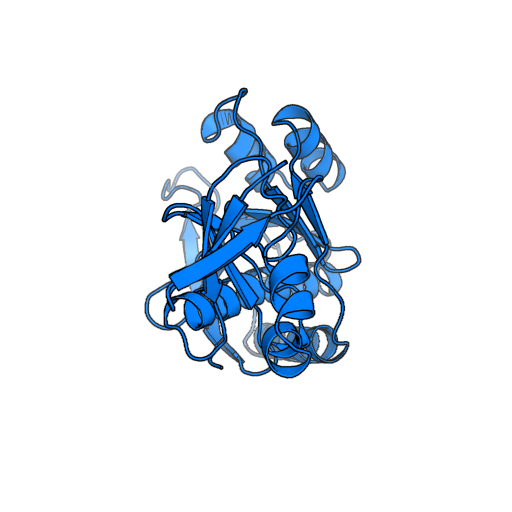4 ? 23.775 -1.677 44.426 1.00 5.36 174 PHE A C 1
ATOM 1376 O O . PHE A 1 174 ? 23.797 -2.322 45.479 1.00 5.76 174 PHE A O 1
ATOM 1384 N N . HIS A 1 175 ? 23.140 -2.075 43.328 1.00 4.75 175 HIS A N 1
ATOM 1385 C CA . HIS A 1 175 ? 22.411 -3.335 43.222 1.00 4.37 175 HIS A CA 1
ATOM 1386 C C . HIS A 1 175 ? 23.174 -4.085 42.136 1.00 5.87 175 HIS A C 1
ATOM 1387 O O . HIS A 1 175 ? 22.833 -4.003 40.954 1.00 5.00 175 HIS A O 1
ATOM 1394 N N . GLU A 1 176 ? 24.207 -4.811 42.556 1.00 6.71 176 GLU A N 1
ATOM 1395 C CA . GLU A 1 176 ? 25.104 -5.513 41.640 1.00 7.00 176 GLU A CA 1
ATOM 1396 C C . GLU A 1 176 ? 25.646 -4.449 40.678 1.00 7.03 176 GLU A C 1
ATOM 1397 O O . GLU A 1 176 ? 26.262 -3.490 41.145 1.00 8.08 176 GLU A O 1
ATOM 1403 N N . GLU A 1 177 ? 25.421 -4.565 39.371 1.00 6.28 177 GLU A N 1
ATOM 1404 C CA . GLU A 1 177 ? 25.952 -3.559 38.444 1.00 5.76 177 GLU A CA 1
ATOM 1405 C C . GLU A 1 177 ? 25.101 -2.292 38.309 1.00 6.12 177 GLU A C 1
ATOM 1406 O O . GLU A 1 177 ? 25.534 -1.308 37.704 1.00 6.98 177 GLU A O 1
ATOM 1412 N N . TYR A 1 178 ? 23.895 -2.318 38.863 1.00 5.09 178 TYR A N 1
ATOM 1413 C CA . TYR A 1 178 ? 22.991 -1.180 38.790 1.00 4.38 178 TYR A CA 1
ATOM 1414 C C . TYR A 1 178 ? 23.257 -0.208 39.930 1.00 4.67 178 TYR A C 1
ATOM 1415 O O . TYR A 1 178 ? 23.662 -0.617 41.018 1.00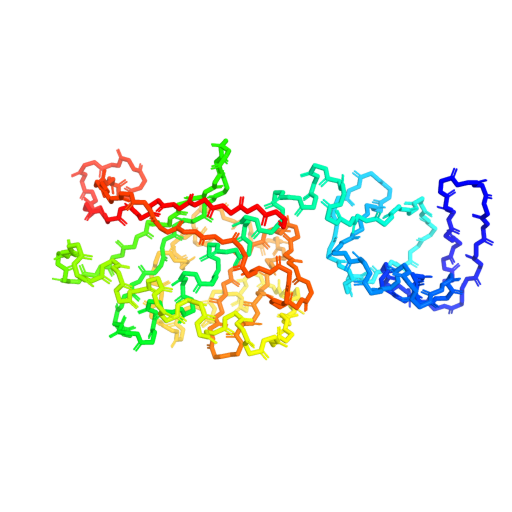 5.61 178 TYR A O 1
ATOM 1424 N N . VAL A 1 179 ? 23.042 1.078 39.682 1.00 4.92 179 VAL A N 1
ATOM 1425 C CA . VAL A 1 179 ? 23.231 2.086 40.721 1.00 5.97 179 VAL A CA 1
ATOM 1426 C C . VAL A 1 179 ? 22.078 3.084 40.659 1.00 4.98 179 VAL A C 1
ATOM 1427 O O . VAL A 1 179 ? 21.660 3.482 39.574 1.00 5.00 179 VAL A O 1
ATOM 1431 N N . ASP A 1 180 ? 21.564 3.475 41.822 1.00 4.34 180 ASP A N 1
ATOM 1432 C CA . ASP A 1 180 ? 20.502 4.469 41.875 1.00 3.70 180 ASP A CA 1
ATOM 1433 C C . ASP A 1 180 ? 20.885 5.458 42.978 1.00 4.96 180 ASP A C 1
ATOM 1434 O O . ASP A 1 180 ? 21.865 5.248 43.698 1.00 5.53 180 ASP A O 1
ATOM 1439 N N . MET A 1 181 ? 20.117 6.534 43.099 1.00 5.22 181 MET A N 1
ATOM 1440 C CA . MET A 1 181 ? 20.384 7.601 44.061 1.00 4.99 181 MET A CA 1
ATOM 1441 C C . MET A 1 181 ? 19.129 7.854 44.879 1.00 3.75 181 MET A C 1
ATOM 1442 O O . MET A 1 181 ? 18.037 7.959 44.327 1.00 4.12 181 MET A O 1
ATOM 1447 N N . CYS A 1 182 ? 19.273 7.979 46.195 1.00 4.97 182 CYS A N 1
ATOM 1448 C CA . CYS A 1 182 ? 18.090 8.141 47.020 1.00 5.01 182 CYS A CA 1
ATOM 1449 C C . CYS A 1 182 ? 18.389 8.602 48.433 1.00 6.42 182 CYS A C 1
ATOM 1450 O O . CYS A 1 182 ? 19.518 8.492 48.913 1.00 7.93 182 CYS A O 1
ATOM 1453 N N . ARG A 1 183 ? 17.362 9.119 49.095 1.00 7.23 183 ARG A N 1
ATOM 1454 C CA . ARG A 1 183 ? 17.496 9.502 50.490 1.00 8.10 183 ARG A CA 1
ATOM 1455 C C . ARG A 1 183 ? 17.276 8.200 51.270 1.00 8.94 183 ARG A C 1
ATOM 1456 O O . ARG A 1 183 ? 17.706 8.067 52.412 1.00 8.33 183 ARG A O 1
ATOM 1464 N N . GLY A 1 184 ? 16.605 7.240 50.638 1.00 7.23 184 GLY A N 1
ATOM 1465 C CA . GLY A 1 184 ? 16.341 5.961 51.278 1.00 6.86 184 GLY A CA 1
ATOM 1466 C C . GLY A 1 184 ? 15.474 6.094 52.514 1.00 6.59 184 GLY A C 1
ATOM 1467 O O . GLY A 1 184 ? 14.736 7.061 52.651 1.00 8.31 184 GLY A O 1
ATOM 1468 N N . PRO A 1 185 ? 15.550 5.139 53.449 1.00 5.48 185 PRO A N 1
ATOM 1469 C CA . PRO A 1 185 ? 16.409 3.954 53.395 1.00 5.12 185 PRO A CA 1
ATOM 1470 C C . PRO A 1 185 ? 15.988 2.941 52.343 1.00 4.51 185 PRO A C 1
ATOM 1471 O O . PRO A 1 185 ? 14.898 3.024 51.768 1.00 5.96 185 PRO A O 1
ATOM 1475 N N . HIS A 1 186 ? 16.880 1.989 52.104 1.00 4.46 186 HIS A N 1
ATOM 1476 C CA . HIS A 1 186 ? 16.610 0.880 51.209 1.00 4.07 186 HIS A CA 1
ATOM 1477 C C . HIS A 1 186 ? 16.883 -0.394 51.982 1.00 6.11 186 HIS A C 1
ATOM 1478 O O . HIS A 1 186 ? 17.499 -0.361 53.052 1.00 6.50 186 HIS A O 1
ATOM 1485 N N . VAL A 1 187 ? 16.391 -1.515 51.478 1.00 4.99 187 VAL A N 1
ATOM 1486 C CA . VAL A 1 187 ? 16.620 -2.772 52.173 1.00 6.06 187 VAL A CA 1
ATOM 1487 C C . VAL A 1 187 ? 18.111 -3.100 52.177 1.00 5.99 187 VAL A C 1
ATOM 1488 O O . VAL A 1 187 ? 18.869 -2.619 51.332 1.00 5.71 187 VAL A O 1
ATOM 1492 N N . PRO A 1 188 ? 18.560 -3.902 53.149 1.00 5.84 188 PRO A N 1
ATOM 1493 C CA . PRO A 1 188 ? 19.981 -4.258 53.201 1.00 6.56 188 PRO A CA 1
ATOM 1494 C C . PRO A 1 188 ? 20.333 -5.391 52.240 1.00 5.71 188 PRO A C 1
ATOM 1495 O O . PRO A 1 188 ? 21.486 -5.554 51.856 1.00 6.75 188 PRO A O 1
ATOM 1499 N N . ASN A 1 189 ? 19.318 -6.159 51.854 1.00 5.57 189 ASN A N 1
ATOM 1500 C CA . ASN A 1 189 ? 19.499 -7.307 50.973 1.00 5.31 189 ASN A CA 1
ATOM 1501 C C . ASN A 1 189 ? 18.160 -7.536 50.273 1.00 5.31 189 ASN A C 1
ATOM 1502 O O . ASN A 1 189 ? 17.101 -7.308 50.866 1.00 6.29 189 ASN A O 1
ATOM 1507 N N . MET A 1 190 ? 18.200 -7.992 49.024 1.00 5.41 190 MET A N 1
ATOM 1508 C CA . MET A 1 190 ? 16.970 -8.182 48.264 1.00 6.70 190 MET A CA 1
ATOM 1509 C C . MET A 1 190 ? 16.059 -9.317 48.711 1.00 7.00 190 MET A C 1
ATOM 1510 O O . MET A 1 190 ? 14.976 -9.490 48.153 1.00 6.64 190 MET A O 1
ATOM 1515 N N . ARG A 1 191 ? 16.477 -10.080 49.718 1.00 7.02 191 ARG A N 1
ATOM 1516 C CA . ARG A 1 191 ? 15.628 -11.158 50.226 1.00 6.64 191 ARG A CA 1
ATOM 1517 C C . ARG A 1 191 ? 14.340 -10.569 50.806 1.00 7.27 191 ARG A C 1
ATOM 1518 O O . ARG A 1 191 ? 13.353 -11.274 50.980 1.00 7.05 191 ARG A O 1
ATOM 1526 N N . PHE A 1 192 ? 14.355 -9.272 51.104 1.00 6.51 192 PHE A N 1
ATOM 1527 C CA . PHE A 1 192 ? 13.170 -8.602 51.641 1.00 6.71 192 PHE A CA 1
ATOM 1528 C C . PHE A 1 192 ? 12.211 -8.157 50.539 1.00 7.92 192 PHE A C 1
ATOM 1529 O O . PHE A 1 192 ? 11.107 -7.698 50.831 1.00 9.12 192 PHE A O 1
ATOM 1537 N N . CYS A 1 193 ? 12.629 -8.312 49.283 1.00 6.42 193 CYS A N 1
ATOM 1538 C CA . CYS A 1 193 ? 11.846 -7.859 48.135 1.00 7.10 193 CYS A CA 1
ATOM 1539 C C . CYS A 1 193 ? 11.366 -8.947 47.185 1.00 7.28 193 CYS A C 1
ATOM 1540 O O . CYS A 1 193 ? 11.420 -8.779 45.966 1.00 7.81 193 CYS A O 1
ATOM 1543 N N . HIS A 1 194 ? 10.874 -10.056 47.722 1.00 6.07 194 HIS A N 1
ATOM 1544 C CA . HIS A 1 194 ? 10.398 -11.121 46.853 1.00 6.09 194 HIS A CA 1
ATOM 1545 C C . HIS A 1 194 ? 8.921 -11.031 46.506 1.00 5.64 194 HIS A C 1
ATOM 1546 O O . HIS A 1 194 ? 8.466 -11.705 45.580 1.00 7.09 194 HIS A O 1
ATOM 1553 N N . HIS A 1 195 ? 8.170 -10.215 47.238 1.00 6.75 195 HIS A N 1
ATOM 1554 C CA . HIS A 1 195 ? 6.732 -10.106 47.005 1.00 5.54 195 HIS A CA 1
ATOM 1555 C C . HIS A 1 195 ? 6.331 -8.793 46.354 1.00 5.82 195 HIS A C 1
ATOM 1556 O O . HIS A 1 195 ? 6.186 -7.765 47.014 1.00 6.68 195 HIS A O 1
ATOM 1563 N N . PHE A 1 196 ? 6.150 -8.845 45.039 1.00 6.00 196 PHE A N 1
ATOM 1564 C CA . PHE A 1 196 ? 5.775 -7.670 44.267 1.00 5.81 196 PHE A CA 1
ATOM 1565 C C . PHE A 1 196 ? 5.205 -8.101 42.928 1.00 5.24 196 PHE A C 1
ATOM 1566 O O . PHE A 1 196 ? 5.285 -9.271 42.550 1.00 5.82 196 PHE A O 1
ATOM 1574 N N . LYS A 1 197 ? 4.627 -7.146 42.215 1.00 6.74 197 LYS A N 1
ATOM 1575 C CA . LYS A 1 197 ? 4.085 -7.402 40.895 1.00 8.36 197 LYS A CA 1
ATOM 1576 C C . LYS A 1 197 ? 4.030 -6.085 40.142 1.00 9.29 197 LYS A C 1
ATOM 1577 O O . LYS A 1 197 ? 3.911 -5.023 40.752 1.00 9.64 197 LYS A O 1
ATOM 1583 N N . LEU A 1 198 ? 4.161 -6.140 38.824 1.00 7.74 198 LEU A N 1
ATOM 1584 C CA . LEU A 1 198 ? 4.050 -4.924 38.040 1.00 7.29 198 LEU A CA 1
ATOM 1585 C C . LEU A 1 198 ? 2.596 -4.871 37.610 1.00 8.17 198 LEU A C 1
ATOM 1586 O O . LEU A 1 198 ? 1.945 -5.909 37.443 1.00 9.80 198 LEU A O 1
ATOM 1591 N N . MET A 1 199 ? 2.082 -3.664 37.441 1.00 8.42 199 MET A N 1
ATOM 1592 C CA . MET A 1 199 ? 0.698 -3.506 37.070 1.00 10.54 199 MET A CA 1
ATOM 1593 C C . MET A 1 199 ? 0.573 -2.871 35.693 1.00 11.25 199 MET A C 1
ATOM 1594 O O . MET A 1 199 ? 0.919 -3.495 34.690 1.00 14.52 199 MET A O 1
ATOM 1603 N N . LYS A 1 200 ? 0.109 -1.634 35.633 1.00 11.68 200 LYS A N 1
ATOM 1604 C CA . LYS A 1 200 ? -0.060 -0.973 34.344 1.00 11.00 200 LYS A CA 1
ATOM 1605 C C . LYS A 1 200 ? 1.066 0.003 34.023 1.00 9.95 200 LYS A C 1
ATOM 1606 O O . LYS A 1 200 ? 1.964 0.239 34.836 1.00 10.21 200 LYS A O 1
ATOM 1612 N N . THR A 1 201 ? 1.029 0.544 32.812 1.00 9.22 201 THR A N 1
ATOM 1613 C CA . THR A 1 201 ? 1.987 1.565 32.406 1.00 8.01 201 THR A CA 1
ATOM 1614 C C . THR A 1 201 ? 1.146 2.728 31.912 1.00 9.25 201 THR A C 1
ATOM 1615 O O . THR A 1 201 ? 0.006 2.545 31.480 1.00 10.78 201 THR A O 1
ATOM 1619 N N . ALA A 1 202 ? 1.703 3.925 32.001 1.00 8.56 202 ALA A N 1
ATOM 1620 C CA . ALA A 1 202 ? 1.025 5.127 31.552 1.00 9.24 202 ALA A CA 1
ATOM 1621 C C . ALA A 1 202 ? 2.093 6.089 31.056 1.00 9.08 202 ALA A C 1
ATOM 1622 O O . ALA A 1 202 ? 3.278 5.760 31.044 1.00 9.67 202 ALA A O 1
ATOM 1624 N N . GLY A 1 203 ? 1.676 7.275 30.636 1.00 11.25 203 GLY A N 1
ATOM 1625 C CA . GLY A 1 203 ? 2.630 8.253 30.155 1.00 10.82 203 GLY A CA 1
ATOM 1626 C C . GLY A 1 203 ? 2.681 9.446 31.085 1.00 10.86 203 GLY A C 1
ATOM 1627 O O . GLY A 1 203 ? 1.674 9.808 31.699 1.00 13.73 203 GLY A O 1
ATOM 1628 N N . ALA A 1 204 ? 3.854 10.056 31.201 1.00 9.32 204 ALA A N 1
ATOM 1629 C CA . ALA A 1 204 ? 4.028 11.225 32.052 1.00 9.54 204 ALA A CA 1
ATOM 1630 C C . ALA A 1 204 ? 5.157 12.092 31.511 1.00 8.82 204 ALA A C 1
ATOM 1631 O O . ALA A 1 204 ? 6.261 11.604 31.288 1.00 9.24 204 ALA A O 1
ATOM 1633 N N . TYR A 1 205 ? 4.880 13.371 31.280 1.00 8.40 205 TYR A N 1
ATOM 1634 C CA . TYR A 1 205 ? 5.909 14.278 30.785 1.00 8.52 205 TYR A CA 1
ATOM 1635 C C . TYR A 1 205 ? 6.969 14.509 31.851 1.00 7.90 205 TYR A C 1
ATOM 1636 O O . TYR A 1 205 ? 6.645 14.706 33.021 1.00 9.09 205 TYR A O 1
ATOM 1645 N N . TRP A 1 206 ? 8.233 14.499 31.442 1.00 7.20 206 TRP A N 1
ATOM 1646 C CA . TRP A 1 206 ? 9.337 14.757 32.362 1.00 7.14 206 TRP A CA 1
ATOM 1647 C C . TRP A 1 206 ? 9.114 16.143 32.979 1.00 7.57 206 TRP A C 1
ATOM 1648 O O . TRP A 1 206 ? 8.926 17.135 32.264 1.00 7.92 206 TRP A O 1
ATOM 1659 N N . ARG A 1 207 ? 9.124 16.194 34.307 1.00 8.85 207 ARG A N 1
ATOM 1660 C CA . ARG A 1 207 ? 8.904 17.423 35.067 1.00 9.90 207 ARG A CA 1
ATOM 1661 C C . ARG A 1 207 ? 7.527 18.030 34.804 1.00 9.89 207 ARG A C 1
ATOM 1662 O O . ARG A 1 207 ? 7.286 19.201 35.114 1.00 11.17 207 ARG A O 1
ATOM 1670 N N . GLY A 1 208 ? 6.627 17.224 34.244 1.00 9.40 208 GLY A N 1
ATOM 1671 C CA . GLY A 1 208 ? 5.278 17.685 33.955 1.00 10.88 208 GLY A CA 1
ATOM 1672 C C . GLY A 1 208 ? 5.208 18.788 32.920 1.00 11.57 208 GLY A C 1
ATOM 1673 O O . GLY A 1 208 ? 4.185 19.463 32.787 1.00 14.44 208 GLY A O 1
ATOM 1674 N N . ASP A 1 209 ? 6.290 18.964 32.172 1.00 11.19 209 ASP A N 1
ATOM 1675 C CA . ASP A 1 209 ? 6.371 20.003 31.154 1.00 11.87 209 ASP A CA 1
ATOM 1676 C C . ASP A 1 209 ? 6.164 19.388 29.776 1.00 11.64 209 ASP A C 1
ATOM 1677 O O . ASP A 1 209 ? 6.951 18.539 29.355 1.00 10.71 209 ASP A O 1
ATOM 1682 N N . SER A 1 210 ? 5.121 19.817 29.068 1.00 11.97 210 SER A N 1
ATOM 1683 C CA . SER A 1 210 ? 4.842 19.268 27.746 1.00 11.75 210 SER A CA 1
ATOM 1684 C C . SER A 1 210 ? 5.890 19.655 26.703 1.00 12.03 210 SER A C 1
ATOM 1685 O O . SER A 1 210 ? 5.814 19.224 25.552 1.00 12.58 210 SER A O 1
ATOM 1688 N N . ASN A 1 211 ? 6.865 20.466 27.108 1.00 13.36 211 ASN A N 1
ATOM 1689 C CA . ASN A 1 211 ? 7.948 20.845 26.209 1.00 15.02 211 ASN A CA 1
ATOM 1690 C C . ASN A 1 211 ? 9.013 19.751 26.299 1.00 14.42 211 ASN A C 1
ATOM 1691 O O . ASN A 1 211 ? 9.872 19.628 25.422 1.00 15.67 211 ASN A O 1
ATOM 1696 N N . ASN A 1 212 ? 8.947 18.952 27.365 1.00 12.88 212 ASN A N 1
ATOM 1697 C CA . ASN A 1 212 ? 9.908 17.870 27.568 1.00 11.98 212 ASN A CA 1
ATOM 1698 C C . ASN A 1 212 ? 9.422 16.536 27.014 1.00 10.95 212 ASN A C 1
ATOM 1699 O O . ASN A 1 212 ? 8.311 16.428 26.492 1.00 12.09 212 ASN A O 1
ATOM 1704 N N . LYS A 1 213 ? 10.253 15.511 27.141 1.00 10.71 213 LYS A N 1
ATOM 1705 C CA . LYS A 1 213 ? 9.893 14.198 26.632 1.00 9.95 213 LYS A CA 1
ATOM 1706 C C . LYS A 1 213 ? 8.799 13.498 27.426 1.00 10.00 213 LYS A C 1
ATOM 1707 O O . LYS A 1 213 ? 8.719 13.611 28.651 1.00 9.01 213 LYS A O 1
ATOM 1713 N N . MET A 1 214 ? 7.950 12.776 26.705 1.00 9.91 214 MET A N 1
ATOM 1714 C CA . MET A 1 214 ? 6.880 12.003 27.314 1.00 9.54 214 MET A CA 1
ATOM 1715 C C . MET A 1 214 ? 7.535 10.690 27.733 1.00 9.23 214 MET A C 1
ATOM 1716 O O . MET A 1 214 ? 8.002 9.928 26.885 1.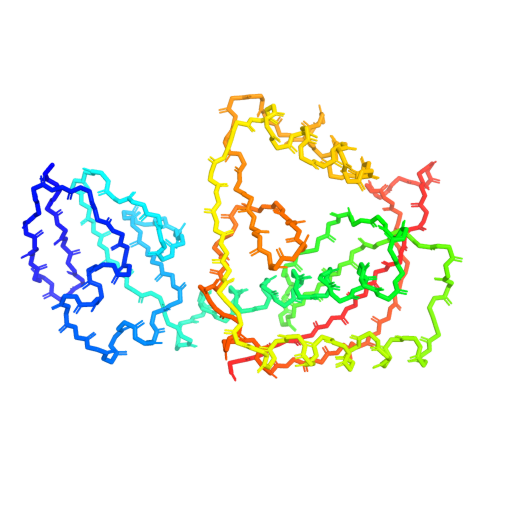00 12.48 214 MET A O 1
ATOM 1721 N N . LEU A 1 215 ? 7.585 10.436 29.039 1.00 7.04 215 LEU A N 1
ATOM 1722 C CA . LEU A 1 215 ? 8.194 9.210 29.551 1.00 6.40 215 LEU A CA 1
ATOM 1723 C C . LEU A 1 215 ? 7.138 8.133 29.778 1.00 6.54 215 LEU A C 1
ATOM 1724 O O . LEU A 1 215 ? 5.933 8.401 29.697 1.00 8.07 215 LEU A O 1
ATOM 1729 N N . GLN A 1 216 ? 7.591 6.909 30.037 1.00 5.93 216 GLN A N 1
ATOM 1730 C CA . GLN A 1 216 ? 6.687 5.802 30.319 1.00 5.33 216 GLN A CA 1
ATOM 1731 C C . GLN A 1 216 ? 6.752 5.535 31.817 1.00 5.63 216 GLN A C 1
ATOM 1732 O O . GLN A 1 216 ? 7.836 5.340 32.382 1.00 7.24 216 GLN A O 1
ATOM 1738 N N . ARG A 1 217 ? 5.590 5.551 32.461 1.00 5.48 217 ARG A N 1
ATOM 1739 C CA . ARG A 1 217 ? 5.487 5.317 33.897 1.00 5.12 217 ARG A CA 1
ATOM 1740 C C . ARG A 1 217 ? 5.068 3.874 34.126 1.00 6.89 217 ARG A C 1
ATOM 1741 O O . ARG A 1 217 ? 4.004 3.456 33.679 1.00 8.07 217 ARG A O 1
ATOM 1749 N N . ILE A 1 218 ? 5.916 3.110 34.807 1.00 4.95 218 ILE A N 1
ATOM 1750 C CA . ILE A 1 218 ? 5.633 1.710 35.087 1.00 5.10 218 ILE A CA 1
ATOM 1751 C C . ILE A 1 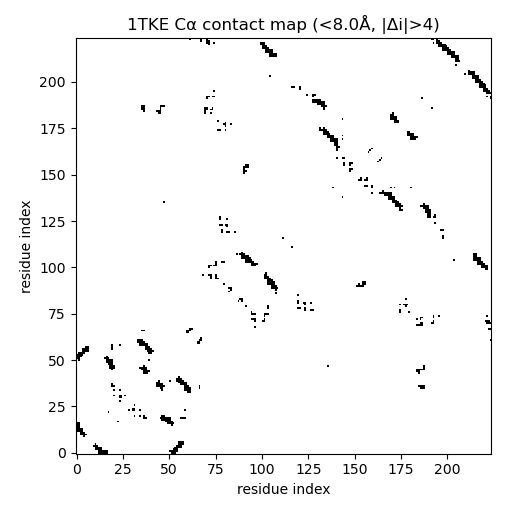218 ? 5.232 1.583 36.549 1.00 5.13 218 ILE A C 1
ATOM 1752 O O . ILE A 1 218 ? 6.029 1.876 37.442 1.00 5.20 218 ILE A O 1
ATOM 1757 N N . TYR A 1 219 ? 3.998 1.151 36.785 1.00 5.83 219 TYR A N 1
ATOM 1758 C CA . TYR A 1 219 ? 3.479 0.994 38.139 1.00 6.11 219 TYR A CA 1
ATOM 1759 C C . TYR A 1 219 ? 3.643 -0.412 38.674 1.00 6.58 219 TYR A C 1
ATOM 1760 O O . TYR A 1 219 ? 3.591 -1.396 37.927 1.00 7.69 219 TYR A O 1
ATOM 1769 N N . GLY A 1 220 ? 3.821 -0.499 39.984 1.00 6.12 220 GLY A N 1
ATOM 1770 C CA . GLY A 1 220 ? 3.940 -1.789 40.622 1.00 6.43 220 GLY A CA 1
ATOM 1771 C C . GLY A 1 220 ? 3.496 -1.701 42.064 1.00 7.52 220 GLY A C 1
ATOM 1772 O O . GLY A 1 220 ? 3.146 -0.634 42.566 1.00 7.67 220 GLY A O 1
ATOM 1773 N N . THR A 1 221 ? 3.477 -2.842 42.728 1.00 9.20 221 THR A N 1
ATOM 1774 C CA . THR A 1 221 ? 3.146 -2.856 44.135 1.00 11.04 221 THR A CA 1
ATOM 1775 C C . THR A 1 221 ? 3.995 -3.929 44.776 1.00 9.33 221 THR A C 1
ATOM 1776 O O . THR A 1 221 ? 4.528 -4.809 44.097 1.00 8.60 221 THR A O 1
ATOM 1780 N N . ALA A 1 222 ? 4.142 -3.836 46.084 1.00 8.72 222 ALA A N 1
ATOM 1781 C CA . ALA A 1 222 ? 4.942 -4.795 46.813 1.00 7.37 222 ALA A CA 1
ATOM 1782 C C . ALA A 1 222 ? 4.396 -4.885 48.218 1.00 8.17 222 ALA A C 1
ATOM 1783 O O . ALA A 1 222 ? 3.704 -3.983 48.686 1.00 7.86 222 ALA A O 1
ATOM 1785 N N . TRP A 1 223 ? 4.702 -5.990 48.879 1.00 7.64 223 TRP A N 1
ATOM 1786 C CA . TRP A 1 223 ? 4.250 -6.207 50.241 1.00 8.70 223 TRP A CA 1
ATOM 1787 C C . TRP A 1 223 ? 5.306 -7.047 50.956 1.00 9.14 223 TRP A C 1
ATOM 1788 O O . TRP A 1 223 ? 6.247 -7.534 50.319 1.00 9.78 223 TRP A O 1
ATOM 1799 N N . ALA A 1 224 ? 5.174 -7.186 52.274 1.00 11.78 224 ALA A N 1
ATOM 1800 C CA . ALA A 1 224 ? 6.136 -7.948 53.067 1.00 14.09 224 ALA A CA 1
ATOM 1801 C C . ALA A 1 224 ? 6.175 -9.417 52.677 1.00 16.12 224 ALA A C 1
ATOM 1802 O O . ALA A 1 224 ? 5.105 -9.971 52.361 1.00 17.63 224 ALA A O 1
#

Organism: Escherichia coli (strain K12) (NCBI:txid83333)

Nearest PDB structures (foldseek):
  1tky-assembly1_A  TM=1.004E+00  e=9.034E-49  Escherichia coli
  1qf6-assembly1_A  TM=9.912E-01  e=6.207E-44  Escherichia coli
  6vu9-assembly1_A  TM=9.783E-01  e=2.300E-34  Stenotrophomonas maltophilia K279a
  1nyr-assembly1_B  TM=9.188E-01  e=1.081E-22  Staphylococcus aureus
  4ce4-assembly1_c  TM=8.319E-01  e=7.852E-16  Sus scrofa domesticus

GO terms:
  GO:0004829 threonine-tRNA ligase activity (F, EXP)
  GO:0005515 protein binding (F, IPI)
  GO:0004829 threonine-tRNA ligase activity (F, IDA)
  GO:0005829 cytosol (C, IDA)
  GO:0000900 mRNA regulatory element binding translation repressor activity (F, IDA)
  GO:0002161 aminoacyl-tRNA deacylase activity (F, IDA)
  GO:0008270 zinc ion binding (F, IDA)
  GO:0042803 protein homodimerization activity (F, IDA)
  GO:0006417 regulation of translation (P, IDA)
  GO:0006435 threonyl-tRNA aminoacylation (P, IDA)
  GO:0048027 mRNA 5'-UTR binding (F, IDA)
  GO:0045947 negative regulation of translational initiation (P, IMP)
  GO:0004812 aminoacyl-tRNA ligase activity (F, IDA)
  GO:0005737 cytoplasm (C, IDA)
  GO:0005524 ATP binding (F, IDA)
  GO:0043039 tRNA aminoacylation (P, IDA)
  GO:0003723 RNA binding (F, IDA)
  GO:0006418 tRNA aminoacylation for protein translation (P, IDA)
  GO:0008270 zinc ion binding (F, IMP)

Radius of gyration: 18.31 Å; Cα contacts (8 Å, |Δi|>4): 450; chains: 1; bounding box: 34×36×56 Å